Protein AF-A0A523X085-F1 (afdb_monomer_lite)

Structure (mmCIF, N/CA/C/O backbone):
data_AF-A0A523X085-F1
#
_entry.id   AF-A0A523X085-F1
#
loop_
_atom_site.group_PDB
_atom_site.id
_atom_site.type_symbol
_atom_site.label_atom_id
_atom_site.label_alt_id
_atom_site.label_comp_id
_atom_site.label_asym_id
_atom_site.label_entity_id
_atom_site.label_seq_id
_atom_site.pdbx_PDB_ins_code
_atom_site.Cartn_x
_atom_site.Cartn_y
_atom_site.Cartn_z
_atom_site.occupancy
_atom_site.B_iso_or_equiv
_atom_site.auth_seq_id
_atom_site.auth_comp_id
_atom_site.auth_asym_id
_atom_site.auth_atom_id
_atom_site.pdbx_PDB_model_num
ATOM 1 N N . MET A 1 1 ? 29.854 -26.221 -7.548 1.00 31.28 1 MET A N 1
ATOM 2 C CA . MET A 1 1 ? 30.405 -24.848 -7.608 1.00 31.28 1 MET A CA 1
ATOM 3 C C . MET A 1 1 ? 29.242 -23.870 -7.439 1.00 31.28 1 MET A C 1
ATOM 5 O O . MET A 1 1 ? 28.411 -23.751 -8.328 1.00 31.28 1 MET A O 1
ATOM 9 N N . ASN A 1 2 ? 29.095 -23.303 -6.238 1.00 30.12 2 ASN A N 1
ATOM 10 C CA . ASN A 1 2 ? 27.922 -22.528 -5.810 1.00 30.12 2 ASN A CA 1
ATOM 11 C C . ASN A 1 2 ? 27.917 -21.128 -6.452 1.00 30.12 2 ASN A C 1
ATOM 13 O O . ASN A 1 2 ? 28.749 -20.293 -6.096 1.00 30.12 2 ASN A O 1
ATOM 17 N N . ARG A 1 3 ? 26.979 -20.846 -7.366 1.00 30.59 3 ARG A N 1
ATOM 18 C CA . ARG A 1 3 ? 26.763 -19.488 -7.897 1.00 30.59 3 ARG A CA 1
ATOM 19 C C . ARG A 1 3 ? 25.951 -18.673 -6.887 1.00 30.59 3 ARG A C 1
ATOM 21 O O . ARG A 1 3 ? 24.770 -18.932 -6.673 1.00 30.59 3 ARG A O 1
ATOM 28 N N . ARG A 1 4 ? 26.588 -17.688 -6.248 1.00 27.22 4 ARG A N 1
ATOM 29 C CA . ARG A 1 4 ? 25.903 -16.666 -5.443 1.00 27.22 4 ARG A CA 1
ATOM 30 C C . ARG A 1 4 ? 25.156 -15.720 -6.393 1.00 27.22 4 ARG A C 1
ATOM 32 O O . ARG A 1 4 ? 25.786 -15.011 -7.168 1.00 27.22 4 ARG A O 1
ATOM 39 N N . SER A 1 5 ? 23.824 -15.730 -6.341 1.00 33.12 5 SER A N 1
ATOM 40 C CA . SER A 1 5 ? 22.970 -14.699 -6.950 1.00 33.12 5 SER A CA 1
ATOM 41 C C . SER A 1 5 ? 23.106 -13.389 -6.163 1.00 33.12 5 SER A C 1
ATOM 43 O O . SER A 1 5 ? 23.078 -13.412 -4.932 1.00 33.12 5 SER A O 1
ATOM 45 N N . ALA A 1 6 ? 23.222 -12.257 -6.866 1.00 42.91 6 ALA A N 1
ATOM 46 C CA . ALA A 1 6 ? 23.284 -10.902 -6.296 1.00 42.91 6 ALA A CA 1
ATOM 47 C C . ALA A 1 6 ? 22.001 -10.486 -5.541 1.00 42.91 6 ALA A C 1
ATOM 49 O O . ALA A 1 6 ? 22.004 -9.521 -4.784 1.00 42.91 6 ALA A O 1
ATOM 50 N N . PHE A 1 7 ? 20.925 -11.257 -5.693 1.00 38.16 7 PHE A N 1
ATOM 51 C CA . PHE A 1 7 ? 19.731 -11.205 -4.860 1.00 38.16 7 PHE A CA 1
ATOM 52 C C . PHE A 1 7 ? 19.684 -12.522 -4.085 1.00 38.16 7 PHE A C 1
ATOM 54 O O . PHE A 1 7 ? 19.579 -13.587 -4.701 1.00 38.16 7 PHE A O 1
ATOM 61 N N . GLY A 1 8 ? 19.867 -12.464 -2.761 1.00 36.91 8 GLY A N 1
ATOM 62 C CA . GLY A 1 8 ? 19.945 -13.644 -1.893 1.00 36.91 8 GLY A CA 1
ATOM 63 C C . GLY A 1 8 ? 18.841 -14.661 -2.188 1.00 36.91 8 GLY A C 1
ATOM 64 O O . GLY A 1 8 ? 17.741 -14.261 -2.540 1.00 36.91 8 GLY A O 1
ATOM 65 N N . LYS A 1 9 ? 19.172 -15.958 -2.086 1.00 37.19 9 LYS A N 1
ATOM 66 C CA . LYS A 1 9 ? 18.334 -17.147 -2.362 1.00 37.19 9 LYS A CA 1
ATOM 67 C C . LYS A 1 9 ? 16.825 -16.857 -2.507 1.00 37.19 9 LYS A C 1
ATOM 69 O O . LYS A 1 9 ? 16.056 -17.090 -1.579 1.00 37.19 9 LYS A O 1
ATOM 74 N N . ILE A 1 10 ? 16.391 -16.415 -3.684 1.00 39.81 10 ILE A N 1
ATOM 75 C CA . ILE A 1 10 ? 15.002 -16.589 -4.104 1.00 39.81 10 ILE A CA 1
ATOM 76 C C . ILE A 1 10 ? 14.988 -17.978 -4.730 1.00 39.81 10 ILE A C 1
ATOM 78 O O . ILE A 1 10 ? 15.349 -18.143 -5.892 1.00 39.81 10 ILE A O 1
ATOM 82 N N . SER A 1 11 ? 14.682 -18.994 -3.920 1.00 39.34 11 SER A N 1
ATOM 83 C CA . SER A 1 11 ? 14.248 -20.275 -4.475 1.00 39.34 11 SER A CA 1
ATOM 84 C C . SER A 1 11 ? 12.945 -19.990 -5.212 1.00 39.34 11 SER A C 1
ATOM 86 O O . SER A 1 11 ? 11.968 -19.588 -4.584 1.00 39.34 11 SER A O 1
ATOM 88 N N . LEU A 1 12 ? 12.958 -20.101 -6.541 1.00 49.38 12 LEU A N 1
ATOM 89 C CA . LEU A 1 12 ? 11.742 -20.066 -7.361 1.00 49.38 12 LEU A CA 1
ATOM 90 C C . LEU A 1 12 ? 10.971 -21.392 -7.272 1.00 49.38 12 LEU A C 1
ATOM 92 O O . LEU A 1 12 ? 9.859 -21.489 -7.775 1.00 49.38 12 LEU A O 1
ATOM 96 N N . GLU A 1 13 ? 11.548 -22.393 -6.608 1.00 45.53 13 GLU A N 1
ATOM 97 C CA . GLU A 1 13 ? 10.919 -23.676 -6.337 1.00 45.53 13 GLU A CA 1
ATOM 98 C C . GLU A 1 13 ? 10.366 -23.669 -4.907 1.00 45.53 13 GLU A C 1
ATOM 100 O O . GLU A 1 13 ? 11.121 -23.591 -3.930 1.00 45.53 13 GLU A O 1
ATOM 105 N N . GLY A 1 14 ? 9.034 -23.698 -4.813 1.00 53.59 14 GLY A N 1
ATOM 106 C CA . GLY A 1 14 ? 8.255 -23.749 -3.575 1.00 53.59 14 GLY A CA 1
ATOM 107 C C . GLY A 1 14 ? 7.386 -22.501 -3.331 1.00 53.59 14 GLY A C 1
ATOM 108 O O . GLY A 1 14 ? 7.763 -21.393 -3.723 1.00 53.59 14 GLY A O 1
ATOM 109 N N . PRO A 1 15 ? 6.218 -22.645 -2.674 1.00 62.84 15 PRO A N 1
ATOM 110 C CA . PRO A 1 15 ? 5.370 -21.510 -2.331 1.00 62.84 15 PRO A CA 1
ATOM 111 C C . PRO A 1 15 ? 6.139 -20.522 -1.448 1.00 62.84 15 PRO A C 1
ATOM 113 O O . PRO A 1 15 ? 6.808 -20.902 -0.482 1.00 62.84 15 PRO A O 1
ATOM 116 N N . ARG A 1 16 ? 6.056 -19.226 -1.780 1.00 69.12 16 ARG A N 1
ATOM 117 C CA . ARG A 1 16 ? 6.727 -18.177 -0.998 1.00 69.12 16 ARG A CA 1
ATOM 118 C C . ARG A 1 16 ? 6.260 -18.247 0.457 1.00 69.12 16 ARG A C 1
ATOM 120 O O . ARG A 1 16 ? 5.047 -18.268 0.675 1.00 69.12 16 ARG A O 1
ATOM 127 N N . PRO A 1 17 ? 7.172 -18.160 1.442 1.00 82.06 17 PRO A N 1
ATOM 128 C CA . PRO A 1 17 ? 6.794 -18.238 2.843 1.00 82.06 17 PRO A CA 1
ATOM 129 C C . PRO A 1 17 ? 5.768 -17.160 3.212 1.00 82.06 17 PRO A C 1
ATOM 131 O O . PRO A 1 17 ? 5.712 -16.071 2.614 1.00 82.06 17 PRO A O 1
ATOM 134 N N . LEU A 1 18 ? 4.961 -17.467 4.227 1.00 85.44 18 LEU A N 1
ATOM 135 C CA . LEU A 1 18 ? 4.006 -16.519 4.780 1.00 85.44 18 LEU A CA 1
ATOM 136 C C . LEU A 1 18 ? 4.740 -15.294 5.337 1.00 85.44 18 LEU A C 1
ATOM 138 O O . LEU A 1 18 ? 5.712 -15.381 6.098 1.00 85.44 18 LEU A O 1
ATOM 142 N N . ARG A 1 19 ? 4.250 -14.120 4.960 1.00 87.69 19 ARG A N 1
ATOM 143 C CA . ARG A 1 19 ? 4.730 -12.821 5.417 1.00 87.69 19 ARG A CA 1
ATOM 144 C C . ARG A 1 19 ? 4.379 -12.654 6.891 1.00 87.69 19 ARG A C 1
ATOM 146 O O . ARG A 1 19 ? 3.438 -13.246 7.413 1.00 87.69 19 ARG A O 1
ATOM 153 N N . GLY A 1 20 ? 5.131 -11.802 7.586 1.00 88.44 20 GLY A N 1
ATOM 154 C CA . GLY A 1 20 ? 4.950 -11.618 9.030 1.00 88.44 20 GLY A CA 1
ATOM 155 C C . GLY A 1 20 ? 3.549 -11.138 9.429 1.00 88.44 20 GLY A C 1
ATOM 156 O O . GLY A 1 20 ? 3.092 -11.467 10.512 1.00 88.44 20 GLY A O 1
ATOM 157 N N . PHE A 1 21 ? 2.859 -10.368 8.579 1.00 90.19 21 PHE A N 1
ATOM 158 C CA . PHE A 1 21 ? 1.481 -9.948 8.861 1.00 90.19 21 PHE A CA 1
ATOM 159 C C . PHE A 1 21 ? 0.461 -11.072 8.655 1.00 90.19 21 PHE A C 1
ATOM 161 O O . PHE A 1 21 ? -0.527 -11.103 9.369 1.00 90.19 21 PHE A O 1
ATOM 168 N N . GLU A 1 22 ? 0.703 -11.995 7.722 1.00 93.00 22 GLU A N 1
ATOM 169 C CA . GLU A 1 22 ? -0.199 -13.125 7.469 1.00 93.00 22 GLU A CA 1
ATOM 170 C C . GLU A 1 22 ? -0.217 -14.029 8.696 1.00 93.00 22 GLU A C 1
ATOM 172 O O . GLU A 1 22 ? -1.270 -14.258 9.276 1.00 93.00 22 GLU A O 1
ATOM 177 N N . ARG A 1 23 ? 0.972 -14.392 9.189 1.00 93.19 23 ARG A N 1
ATOM 178 C CA . ARG A 1 23 ? 1.114 -15.156 10.434 1.00 93.19 23 ARG A CA 1
ATOM 179 C C . ARG A 1 23 ? 0.524 -14.433 11.644 1.00 93.19 23 ARG A C 1
ATOM 181 O O . ARG A 1 23 ? -0.123 -15.066 12.464 1.00 93.19 23 ARG A O 1
ATOM 188 N N . TYR A 1 24 ? 0.727 -13.117 11.747 1.00 95.25 24 TYR A N 1
ATOM 189 C CA . TYR A 1 24 ? 0.180 -12.321 12.851 1.00 95.25 24 TYR A CA 1
ATOM 190 C C . TYR A 1 24 ? -1.351 -12.388 12.922 1.00 95.25 24 TYR A C 1
ATOM 192 O O . TYR A 1 24 ? -1.905 -12.427 14.012 1.00 95.25 24 TYR A O 1
ATOM 200 N N . PHE A 1 25 ? -2.027 -12.433 11.773 1.00 96.69 25 PHE A N 1
ATOM 201 C CA . PHE A 1 25 ? -3.485 -12.538 11.701 1.00 96.69 25 PHE A CA 1
ATOM 202 C C . PHE A 1 25 ? -3.990 -13.978 11.535 1.00 96.69 25 PHE A C 1
ATOM 204 O O . PHE A 1 25 ? -5.129 -14.172 11.113 1.00 96.69 25 PHE A O 1
ATOM 211 N N . GLY A 1 26 ? -3.157 -14.983 11.819 1.00 94.38 26 GLY A N 1
ATOM 212 C CA . GLY A 1 26 ? -3.545 -16.390 11.706 1.00 94.38 26 GLY A CA 1
ATOM 213 C C . GLY A 1 26 ? -3.974 -16.793 10.294 1.00 94.38 26 GLY A C 1
ATOM 214 O O . GLY A 1 26 ? -4.911 -17.565 10.143 1.00 94.38 26 GLY A O 1
ATOM 215 N N . ILE A 1 27 ? -3.342 -16.218 9.265 1.00 94.75 27 ILE A N 1
ATOM 216 C CA . ILE A 1 27 ? -3.543 -16.608 7.867 1.00 94.75 27 ILE A CA 1
ATOM 217 C C . ILE A 1 27 ? -2.538 -17.697 7.516 1.00 94.75 27 ILE A C 1
ATOM 219 O O . ILE A 1 27 ? -1.328 -17.472 7.593 1.00 94.75 27 ILE A O 1
ATOM 223 N N . GLU A 1 28 ? -3.049 -18.852 7.094 1.00 89.88 28 GLU A N 1
ATOM 224 C CA . GLU A 1 28 ? -2.251 -20.064 6.874 1.00 89.88 28 GLU A CA 1
ATOM 225 C C . GLU A 1 28 ? -1.949 -20.340 5.393 1.00 89.88 28 GLU A C 1
ATOM 227 O O . GLU A 1 28 ? -0.923 -20.939 5.074 1.00 89.88 28 GLU A O 1
ATOM 232 N N . ALA A 1 29 ? -2.792 -19.862 4.472 1.00 88.00 29 ALA A N 1
ATOM 233 C CA . ALA A 1 29 ? -2.646 -20.116 3.040 1.00 88.00 29 ALA A CA 1
ATOM 234 C C . ALA A 1 29 ? -3.032 -18.899 2.183 1.00 88.00 29 ALA A C 1
ATOM 236 O O . ALA A 1 29 ? -3.910 -18.116 2.549 1.00 88.00 29 ALA A O 1
ATOM 237 N N . ARG A 1 30 ? -2.389 -18.747 1.015 1.00 86.62 30 ARG A N 1
ATOM 238 C CA . ARG A 1 30 ? -2.765 -17.756 -0.022 1.00 86.62 30 ARG A CA 1
ATOM 239 C C . ARG A 1 30 ? -3.580 -18.354 -1.169 1.00 86.62 30 ARG A C 1
ATOM 241 O O . ARG A 1 30 ? -4.218 -17.609 -1.903 1.00 86.62 30 ARG A O 1
ATOM 248 N N . GLU A 1 31 ? -3.555 -19.675 -1.302 1.00 83.56 31 GLU A N 1
ATOM 249 C CA . GLU A 1 31 ? -4.159 -20.441 -2.392 1.00 83.56 31 GLU A CA 1
ATOM 250 C C . GLU A 1 31 ? -4.975 -21.609 -1.818 1.00 83.56 31 GLU A C 1
ATOM 252 O O . GLU A 1 31 ? -4.786 -22.001 -0.665 1.00 83.56 31 GLU A O 1
ATOM 257 N N . GLY A 1 32 ? -5.895 -22.152 -2.618 1.00 84.81 32 GLY A N 1
ATOM 258 C CA . GLY A 1 32 ? -6.801 -23.227 -2.205 1.00 84.81 32 GLY A CA 1
ATOM 259 C C . GLY A 1 32 ? -8.086 -22.741 -1.523 1.00 84.81 32 GLY A C 1
ATOM 260 O O . GLY A 1 32 ? -8.391 -21.550 -1.493 1.00 84.81 32 GLY A O 1
ATOM 261 N N . SER A 1 33 ? -8.869 -23.680 -0.987 1.00 81.50 33 SER A N 1
ATOM 262 C CA . SER A 1 33 ? -10.181 -23.401 -0.376 1.00 81.50 33 SER A CA 1
ATOM 263 C C . SER A 1 33 ? -10.099 -22.571 0.910 1.00 81.50 33 SER A C 1
ATOM 265 O O . SER A 1 33 ? -11.015 -21.805 1.208 1.00 81.50 33 SER A O 1
ATOM 267 N N . GLU A 1 34 ? -8.983 -22.679 1.637 1.00 85.00 34 GLU A N 1
ATOM 268 C CA . GLU A 1 34 ? -8.714 -21.923 2.867 1.00 85.00 34 GLU A CA 1
ATOM 269 C C . GLU A 1 34 ? -7.846 -20.671 2.622 1.00 85.00 34 GLU A C 1
ATOM 271 O O . GLU A 1 34 ? -7.326 -20.062 3.559 1.00 85.00 34 GLU A O 1
ATOM 276 N N . ALA A 1 35 ? -7.685 -20.264 1.358 1.00 89.00 35 ALA A N 1
ATOM 277 C CA . ALA A 1 35 ? -6.928 -19.077 0.989 1.00 89.00 35 ALA A CA 1
ATOM 278 C C . ALA A 1 35 ? -7.449 -17.824 1.700 1.00 89.00 35 ALA A C 1
ATOM 280 O O . ALA A 1 35 ? -8.643 -17.519 1.665 1.00 89.00 35 ALA A O 1
ATOM 281 N N . TRP A 1 36 ? -6.529 -17.049 2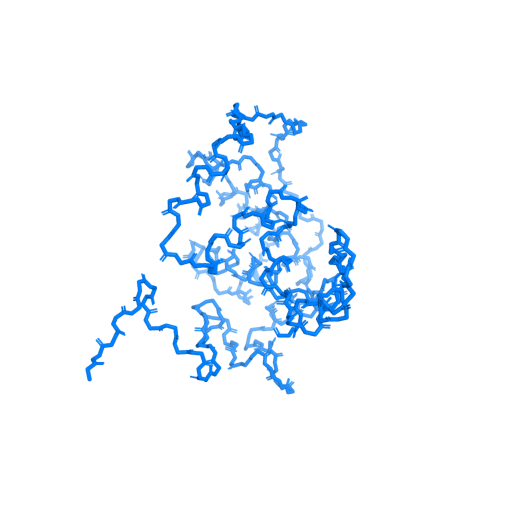.277 1.00 92.56 36 TRP A N 1
ATOM 282 C CA . TRP A 1 36 ? -6.823 -15.769 2.918 1.00 92.56 36 TRP A CA 1
ATOM 283 C C . TRP A 1 36 ? -7.882 -15.859 4.026 1.00 92.56 36 TRP A C 1
ATOM 285 O O . TRP A 1 36 ? -8.608 -14.892 4.264 1.00 92.56 36 TRP A O 1
ATOM 295 N N . ARG A 1 37 ? -7.957 -16.994 4.724 1.00 94.50 37 ARG A N 1
ATOM 296 C CA . ARG A 1 37 ? -8.749 -17.112 5.948 1.00 94.50 37 ARG A CA 1
ATOM 297 C C . ARG A 1 37 ? -7.945 -16.683 7.159 1.00 94.50 37 ARG A C 1
ATOM 299 O O . ARG A 1 37 ? -6.774 -17.024 7.266 1.00 94.50 37 ARG A O 1
ATOM 306 N N . SER A 1 38 ? -8.565 -15.907 8.039 1.00 96.38 38 SER A N 1
ATOM 307 C CA . SER A 1 38 ? -7.963 -15.407 9.272 1.00 96.38 38 SER A CA 1
ATOM 308 C C . SER A 1 38 ? -8.642 -16.025 10.488 1.00 96.38 38 SER A C 1
ATOM 310 O O . SER A 1 38 ? -9.861 -16.183 10.509 1.00 96.38 38 SER A O 1
ATOM 312 N N . SER A 1 39 ? -7.859 -16.300 11.532 1.00 96.06 39 SER A N 1
ATOM 313 C CA . SER A 1 39 ? -8.377 -16.715 12.840 1.00 96.06 39 SER A CA 1
ATOM 314 C C . SER A 1 39 ? -9.140 -15.606 13.579 1.00 96.06 39 SER A C 1
ATOM 316 O O . SER A 1 39 ? -9.849 -15.897 14.536 1.00 96.06 39 SER A O 1
ATOM 318 N N . PHE A 1 40 ? -8.992 -14.344 13.161 1.00 97.81 40 PHE A N 1
ATOM 319 C CA . PHE A 1 40 ? -9.675 -13.193 13.752 1.00 97.81 40 PHE A CA 1
ATOM 320 C C . PHE A 1 40 ? -10.910 -12.831 12.932 1.00 97.81 40 PHE A C 1
ATOM 322 O O . PHE A 1 40 ? -10.813 -12.523 11.736 1.00 97.81 40 PHE A O 1
ATOM 329 N N . ALA A 1 41 ? -12.074 -12.789 13.579 1.00 97.75 41 ALA A N 1
ATOM 330 C CA . ALA A 1 41 ? -13.334 -12.517 12.890 1.00 97.75 41 ALA A CA 1
ATOM 331 C C . ALA A 1 41 ? -13.338 -11.116 12.257 1.00 97.75 41 ALA A C 1
ATOM 333 O O . ALA A 1 41 ? -13.826 -10.925 11.139 1.00 97.75 41 ALA A O 1
ATOM 334 N N . SER A 1 42 ? -12.750 -10.132 12.939 1.00 98.06 42 SER A N 1
ATOM 335 C CA . SER A 1 42 ? -12.666 -8.754 12.452 1.00 98.06 42 SER A CA 1
ATOM 336 C C . SER A 1 42 ? -11.795 -8.594 11.209 1.00 98.06 42 SER A C 1
ATOM 338 O O . SER A 1 42 ? -12.101 -7.788 10.321 1.00 98.06 42 SER A O 1
ATOM 340 N N . VA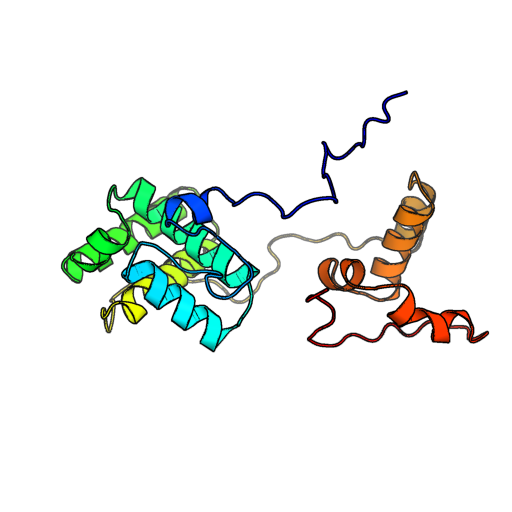L A 1 43 ? -10.724 -9.382 11.122 1.00 98.06 43 VAL A N 1
ATOM 341 C CA . VAL A 1 43 ? -9.817 -9.406 9.974 1.00 98.06 43 VAL A CA 1
ATOM 342 C C . VAL A 1 43 ? -10.459 -10.155 8.816 1.00 98.06 43 VAL A C 1
ATOM 344 O O . VAL A 1 43 ? -10.359 -9.688 7.681 1.00 98.06 43 VAL A O 1
ATOM 347 N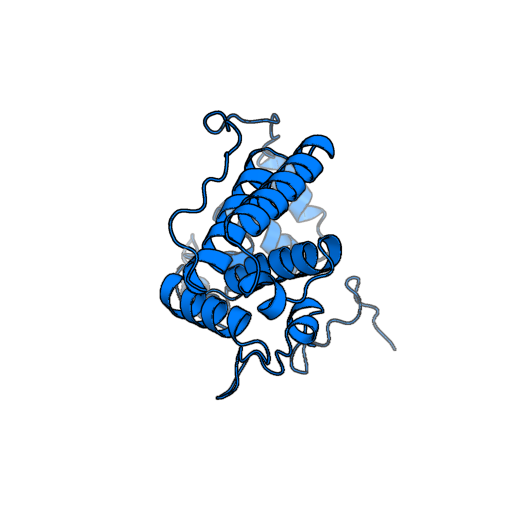 N . GLN A 1 44 ? -11.186 -11.245 9.085 1.00 97.94 44 GLN A N 1
ATOM 348 C CA . GLN A 1 44 ? -11.929 -11.960 8.050 1.00 97.94 44 GLN A CA 1
ATOM 349 C C . GLN A 1 44 ? -12.939 -11.040 7.352 1.00 97.94 44 GLN A C 1
ATOM 351 O O . GLN A 1 44 ? -12.935 -10.949 6.126 1.00 97.94 44 GLN A O 1
ATOM 356 N N . ARG A 1 45 ? -13.712 -10.245 8.107 1.00 98.25 45 ARG A N 1
ATOM 357 C CA . ARG A 1 45 ? -14.648 -9.261 7.521 1.00 98.25 45 ARG A CA 1
ATOM 358 C C . ARG A 1 45 ? -13.947 -8.247 6.613 1.00 98.25 45 ARG A C 1
ATOM 360 O O . ARG A 1 45 ? -14.481 -7.873 5.564 1.00 98.25 45 ARG A O 1
ATOM 367 N N . LEU A 1 46 ? -12.741 -7.807 6.982 1.00 97.75 46 LEU A N 1
ATOM 368 C CA . LEU A 1 46 ? -11.922 -6.935 6.137 1.00 97.75 46 LEU A CA 1
ATOM 369 C C . LEU A 1 46 ? -11.458 -7.649 4.864 1.00 97.75 46 LEU A C 1
ATOM 371 O O . LEU A 1 46 ? -11.541 -7.066 3.783 1.00 97.75 46 LEU A O 1
ATOM 375 N N . LEU A 1 47 ? -10.992 -8.891 4.964 1.00 96.75 47 LEU A N 1
ATOM 376 C CA . LEU A 1 47 ? -10.554 -9.677 3.811 1.00 96.75 47 LEU A CA 1
ATOM 377 C C . LEU A 1 47 ? -11.701 -9.943 2.835 1.00 96.75 47 LEU A C 1
ATOM 379 O O . LEU A 1 47 ? -11.523 -9.734 1.632 1.00 96.75 47 LEU A O 1
ATOM 383 N N . ASP A 1 48 ? -12.886 -10.269 3.346 1.00 96.19 48 ASP A N 1
ATOM 384 C CA . ASP A 1 48 ? -14.105 -10.450 2.556 1.00 96.19 48 ASP A CA 1
ATOM 385 C C . ASP A 1 48 ? -14.547 -9.147 1.881 1.00 96.19 48 ASP A C 1
ATOM 387 O O . ASP A 1 48 ? -15.098 -9.141 0.780 1.00 96.19 48 ASP A O 1
ATOM 391 N N . HIS A 1 49 ? -14.349 -7.999 2.530 1.00 96.44 49 HIS A N 1
ATOM 392 C CA . HIS A 1 49 ? -14.594 -6.706 1.895 1.00 96.44 49 HIS A CA 1
ATOM 393 C C . HIS A 1 49 ? -13.595 -6.437 0.762 1.00 96.44 49 HIS A C 1
ATOM 395 O O . HIS A 1 49 ? -13.992 -6.029 -0.330 1.00 96.44 49 HIS A O 1
ATOM 401 N N . LEU A 1 50 ? -12.302 -6.674 0.996 1.00 95.31 50 LEU A N 1
ATOM 402 C CA . LEU A 1 50 ? -11.248 -6.404 0.015 1.00 95.31 50 LEU A CA 1
ATOM 403 C C . LEU A 1 50 ? -11.300 -7.349 -1.191 1.00 95.31 50 LEU A C 1
ATOM 405 O O . LEU A 1 50 ? -10.970 -6.914 -2.302 1.00 95.31 50 LEU A O 1
ATOM 409 N N . SER A 1 51 ? -11.731 -8.600 -0.992 1.00 92.38 51 SER A N 1
ATOM 410 C CA . SER A 1 51 ? -11.969 -9.555 -2.077 1.00 92.38 51 SER A CA 1
ATOM 411 C C . SER A 1 51 ? -13.072 -9.058 -3.010 1.00 92.38 51 SER A C 1
ATOM 413 O O . SER A 1 51 ? -12.845 -8.993 -4.213 1.00 92.38 51 SER A O 1
ATOM 415 N N . ARG A 1 52 ? -14.200 -8.590 -2.458 1.00 92.88 52 ARG A N 1
ATOM 416 C CA . ARG A 1 52 ? -15.318 -8.009 -3.221 1.00 92.88 52 ARG A CA 1
ATOM 417 C C . ARG A 1 52 ? -14.979 -6.670 -3.877 1.00 92.88 52 ARG A C 1
ATOM 419 O O . ARG A 1 52 ? -15.481 -6.376 -4.953 1.00 92.88 52 ARG A O 1
ATOM 426 N N . TYR A 1 53 ? -14.159 -5.843 -3.227 1.00 89.00 53 TYR A N 1
ATOM 427 C CA . TYR A 1 53 ? -13.868 -4.488 -3.702 1.00 89.00 53 TYR A CA 1
ATOM 428 C C . TYR A 1 53 ? -12.773 -4.431 -4.777 1.00 89.00 53 TYR A C 1
ATOM 430 O O . TYR A 1 53 ? -12.902 -3.679 -5.737 1.00 89.00 53 TYR A O 1
ATOM 438 N N . SER A 1 54 ? -11.668 -5.166 -4.602 1.00 84.94 54 SER A N 1
ATOM 439 C CA . SER A 1 54 ? -10.506 -5.064 -5.504 1.00 84.94 54 SER A CA 1
ATOM 440 C C . SER A 1 54 ? -9.944 -6.392 -5.991 1.00 84.94 54 SER A C 1
ATOM 442 O O . SER A 1 54 ? -9.241 -6.395 -6.995 1.00 84.94 54 SER A O 1
ATOM 444 N N . GLY A 1 55 ? -10.124 -7.480 -5.235 1.00 82.56 55 GLY A N 1
ATOM 445 C CA . GLY A 1 55 ? -9.463 -8.769 -5.485 1.00 82.56 55 GLY A CA 1
ATOM 446 C C . GLY A 1 55 ? -7.930 -8.777 -5.326 1.00 82.56 55 GLY A C 1
ATOM 447 O O . GLY A 1 55 ? -7.331 -9.844 -5.248 1.00 82.56 55 GLY A O 1
ATOM 448 N N . SER A 1 56 ? -7.281 -7.610 -5.223 1.00 85.25 56 SER A N 1
ATOM 449 C CA . SER A 1 56 ? -5.824 -7.462 -5.285 1.00 85.25 56 SER A CA 1
ATOM 450 C C . SER A 1 56 ? -5.116 -7.862 -3.988 1.00 85.25 56 SER A C 1
ATOM 452 O O . SER A 1 56 ? -5.342 -7.269 -2.927 1.00 85.25 56 SER A O 1
ATOM 454 N N . GLU A 1 57 ? -4.145 -8.773 -4.093 1.00 87.38 57 GLU A N 1
ATOM 455 C CA . GLU A 1 57 ? -3.262 -9.129 -2.976 1.00 87.38 57 GLU A CA 1
ATOM 456 C C . GLU A 1 57 ? -2.461 -7.937 -2.445 1.00 87.38 57 GLU A C 1
ATOM 458 O O . GLU A 1 57 ? -2.311 -7.785 -1.235 1.00 87.38 57 GLU A O 1
ATOM 463 N N . GLY A 1 58 ? -2.004 -7.038 -3.324 1.00 87.88 58 GLY A N 1
ATOM 464 C CA . GLY A 1 58 ? -1.279 -5.831 -2.912 1.00 87.88 58 GLY A CA 1
ATOM 465 C C . GLY A 1 58 ? -2.135 -4.892 -2.055 1.00 87.88 58 GLY A C 1
ATOM 466 O O . GLY A 1 58 ? -1.625 -4.221 -1.149 1.00 87.88 58 GLY A O 1
ATOM 467 N N . SER A 1 59 ? -3.452 -4.880 -2.290 1.00 91.25 59 SER A N 1
ATOM 468 C CA . SER A 1 59 ? -4.397 -4.177 -1.420 1.00 91.25 59 SER A CA 1
ATOM 469 C C . SER A 1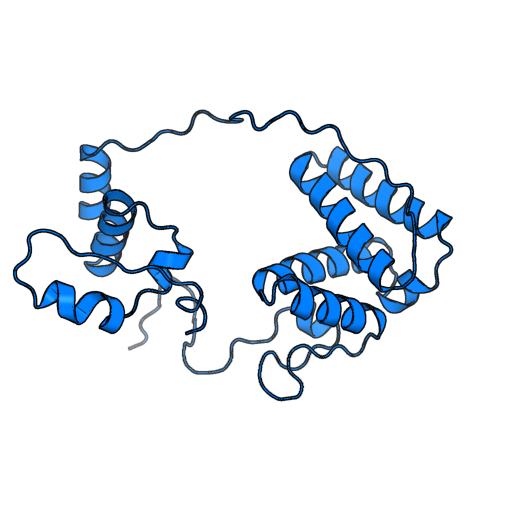 59 ? -4.526 -4.883 -0.072 1.00 91.25 59 SER A C 1
ATOM 471 O O . SER A 1 59 ? -4.357 -4.222 0.952 1.00 91.25 59 SER A O 1
ATOM 473 N N . ARG A 1 60 ? -4.728 -6.210 -0.046 1.00 93.75 60 ARG A N 1
ATOM 474 C CA . ARG A 1 60 ? -4.762 -6.997 1.206 1.00 93.75 60 ARG A CA 1
ATOM 475 C C . ARG A 1 60 ? -3.514 -6.749 2.048 1.00 93.75 60 ARG A C 1
ATOM 477 O O . ARG A 1 60 ? -3.618 -6.329 3.197 1.00 93.75 60 ARG A O 1
ATOM 484 N N . GLU A 1 61 ? -2.339 -6.884 1.443 1.00 93.00 61 GLU A N 1
ATOM 485 C CA . GLU A 1 61 ? -1.052 -6.621 2.083 1.00 93.00 61 GLU A CA 1
ATOM 486 C C . GLU A 1 61 ? -0.979 -5.213 2.686 1.00 93.00 61 GLU A C 1
ATOM 488 O O . GLU A 1 61 ? -0.568 -5.036 3.833 1.00 93.00 61 GLU A O 1
ATOM 493 N N . SER A 1 62 ? -1.366 -4.198 1.914 1.00 94.25 62 SER A N 1
ATOM 494 C CA . SER A 1 62 ? -1.296 -2.800 2.339 1.00 94.25 62 SER A CA 1
ATOM 495 C C . SER A 1 62 ? -2.206 -2.487 3.529 1.00 94.25 62 SER A C 1
ATOM 497 O O . SER A 1 62 ? -1.849 -1.663 4.377 1.00 94.25 62 SER A O 1
ATOM 499 N N . TYR A 1 63 ? -3.384 -3.109 3.582 1.00 96.94 63 TYR A N 1
ATOM 500 C CA . TYR A 1 63 ? -4.324 -2.962 4.690 1.00 96.94 63 TYR A CA 1
ATOM 501 C C . TYR A 1 63 ? -3.855 -3.734 5.923 1.00 96.94 63 TYR A C 1
ATOM 503 O O . TYR A 1 63 ? -3.748 -3.136 6.992 1.00 96.94 63 TYR A O 1
ATOM 511 N N . LEU A 1 64 ? -3.502 -5.013 5.770 1.00 96.75 64 LEU A N 1
ATOM 512 C CA . LEU A 1 64 ? -3.074 -5.864 6.879 1.00 96.75 64 LEU A CA 1
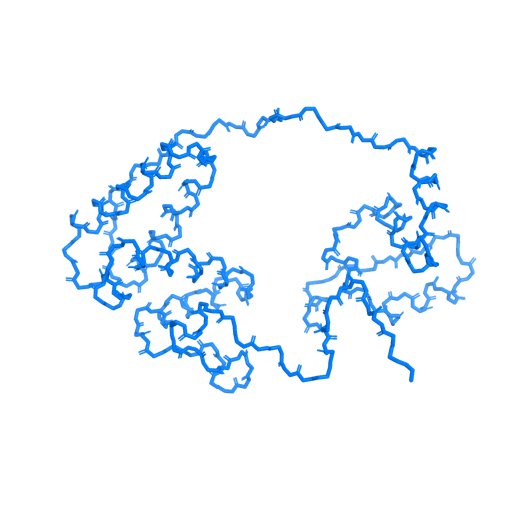ATOM 513 C C . LEU A 1 64 ? -1.776 -5.364 7.519 1.00 96.75 64 LEU A C 1
ATOM 515 O O . LEU A 1 64 ? -1.693 -5.270 8.737 1.00 96.75 64 LEU A O 1
ATOM 519 N N . ASN A 1 65 ? -0.768 -4.962 6.739 1.00 95.56 65 ASN A N 1
ATOM 520 C CA . ASN A 1 65 ? 0.461 -4.408 7.319 1.00 95.56 65 ASN A CA 1
ATOM 521 C C . ASN A 1 65 ? 0.211 -3.138 8.137 1.00 95.56 65 ASN A C 1
ATOM 523 O O . ASN A 1 65 ? 0.860 -2.929 9.161 1.00 95.56 65 ASN A O 1
ATOM 527 N N . MET A 1 66 ? -0.697 -2.277 7.673 1.00 96.44 66 MET A N 1
ATOM 528 C CA . MET A 1 66 ? -1.080 -1.074 8.405 1.00 96.44 66 MET A CA 1
ATOM 529 C C . MET A 1 66 ? -1.815 -1.461 9.695 1.00 96.44 66 MET A C 1
ATOM 531 O O . MET A 1 66 ? -1.409 -1.012 10.764 1.00 96.44 66 MET A O 1
ATOM 535 N N . LEU A 1 67 ? -2.813 -2.350 9.609 1.00 98.00 67 LEU A N 1
ATOM 536 C CA . LEU A 1 67 ? -3.575 -2.821 10.766 1.00 98.00 67 LEU A CA 1
ATOM 537 C C . LEU A 1 67 ? -2.662 -3.473 11.808 1.00 98.00 67 LEU A C 1
ATOM 539 O O . LEU A 1 67 ? -2.765 -3.159 12.984 1.00 98.00 67 LEU A O 1
ATOM 543 N N . ARG A 1 68 ? -1.695 -4.294 11.382 1.00 97.44 68 ARG A N 1
ATOM 544 C CA . ARG A 1 68 ? -0.730 -4.933 12.286 1.00 97.44 68 ARG A CA 1
ATOM 545 C C . ARG A 1 68 ? 0.053 -3.897 13.082 1.00 97.44 68 ARG A C 1
ATOM 547 O O . ARG A 1 68 ? 0.212 -4.046 14.285 1.00 97.44 68 ARG A O 1
ATOM 554 N N . ARG A 1 69 ? 0.558 -2.854 12.414 1.00 96.00 69 ARG A N 1
ATOM 555 C CA . ARG A 1 69 ? 1.296 -1.770 13.082 1.00 96.00 69 ARG A CA 1
ATOM 556 C C . ARG A 1 69 ? 0.406 -1.030 14.077 1.00 96.00 69 ARG A C 1
ATOM 558 O O . ARG A 1 69 ? 0.876 -0.682 15.151 1.00 96.00 69 ARG A O 1
ATOM 565 N N . PHE A 1 70 ? -0.858 -0.815 13.725 1.00 97.69 70 PHE A N 1
ATOM 566 C CA . PHE A 1 70 ? -1.831 -0.189 14.613 1.00 97.69 70 PHE A CA 1
ATOM 567 C C . PHE A 1 70 ? -2.117 -1.051 15.853 1.00 97.69 70 PHE A C 1
ATOM 569 O O . PHE A 1 70 ? -2.031 -0.546 16.969 1.00 97.69 70 PHE A O 1
ATOM 576 N N . CYS A 1 71 ? -2.335 -2.360 15.690 1.00 97.69 71 CYS A N 1
ATOM 577 C CA . CYS A 1 71 ? -2.462 -3.306 16.804 1.00 97.69 71 CYS A CA 1
ATOM 578 C C . CYS A 1 71 ? -1.214 -3.302 17.704 1.00 97.69 71 CYS A C 1
ATOM 580 O O . CYS A 1 71 ? -1.316 -3.207 18.920 1.00 97.69 71 CYS A O 1
ATOM 582 N N . GLN A 1 72 ? -0.015 -3.319 17.112 1.00 96.06 72 GLN A N 1
ATOM 583 C CA . GLN A 1 72 ? 1.247 -3.301 17.863 1.00 96.06 72 GLN A CA 1
ATOM 584 C C . GLN A 1 72 ? 1.434 -2.035 18.710 1.00 96.06 72 GLN A C 1
ATOM 586 O O . GLN A 1 72 ? 1.995 -2.118 19.796 1.00 96.06 72 GLN A O 1
ATOM 591 N N . ILE A 1 73 ? 0.995 -0.878 18.213 1.00 95.38 73 ILE A N 1
ATOM 592 C CA . ILE A 1 73 ? 1.150 0.405 18.914 1.00 95.38 73 ILE A CA 1
ATOM 593 C C . ILE A 1 73 ? 0.082 0.589 19.988 1.00 95.38 73 ILE A C 1
ATOM 595 O O . ILE A 1 73 ? 0.374 1.098 21.063 1.00 95.38 73 ILE A O 1
ATOM 599 N N . THR A 1 74 ? -1.149 0.171 19.704 1.00 96.25 74 THR A N 1
ATOM 600 C CA . THR A 1 74 ? -2.264 0.301 20.650 1.00 96.25 74 THR A CA 1
ATOM 601 C C . THR A 1 74 ? -2.271 -0.800 21.711 1.00 96.25 74 THR A C 1
ATOM 603 O O . THR A 1 74 ? -2.912 -0.640 22.743 1.00 96.25 74 THR A O 1
ATOM 606 N N . GLY A 1 75 ? -1.569 -1.912 21.473 1.00 96.31 75 GLY A N 1
ATOM 607 C CA . GLY A 1 75 ? -1.537 -3.078 22.357 1.00 96.31 75 GLY A CA 1
ATOM 608 C C . GLY A 1 75 ? -2.760 -3.993 22.234 1.00 96.31 75 GLY A C 1
ATOM 609 O O . GLY A 1 75 ? -2.769 -5.062 22.839 1.00 96.31 75 GLY A O 1
ATOM 610 N N . TYR A 1 76 ? -3.762 -3.616 21.438 1.00 97.31 76 TYR A N 1
ATOM 611 C CA . TYR A 1 76 ? -4.952 -4.425 21.192 1.00 97.31 76 TYR A CA 1
ATOM 612 C C . TYR A 1 76 ? -4.757 -5.341 19.985 1.00 97.31 76 TYR A C 1
ATOM 614 O O . TYR A 1 76 ? -4.230 -4.935 18.946 1.00 97.31 76 TYR A O 1
ATOM 622 N N . ASP A 1 77 ? -5.255 -6.568 20.094 1.00 97.06 77 ASP A N 1
ATOM 623 C CA . ASP A 1 77 ? -5.477 -7.426 18.935 1.00 97.06 77 ASP A CA 1
ATOM 624 C C . ASP A 1 77 ? -6.658 -6.887 18.082 1.00 97.06 77 ASP A C 1
ATOM 626 O O . ASP A 1 77 ? -7.389 -5.987 18.520 1.00 97.06 77 ASP A O 1
ATOM 630 N N . PRO A 1 78 ? -6.843 -7.350 16.831 1.00 97.31 78 PRO A N 1
ATOM 631 C CA . PRO A 1 78 ? -7.836 -6.754 15.945 1.00 97.31 78 PRO A CA 1
ATOM 632 C C . PRO A 1 78 ? -9.282 -6.997 16.403 1.00 97.31 78 PRO A C 1
ATOM 634 O O . PRO A 1 78 ? -10.117 -6.125 16.174 1.00 97.31 78 PRO A O 1
ATOM 637 N N . ASP A 1 79 ? -9.590 -8.110 17.077 1.00 97.88 79 ASP A N 1
ATOM 638 C CA . ASP A 1 79 ? -10.939 -8.357 17.598 1.00 97.88 79 ASP A CA 1
ATOM 639 C C . ASP A 1 79 ? -11.200 -7.483 18.834 1.00 97.88 79 ASP A C 1
ATOM 641 O O . ASP A 1 79 ? -12.252 -6.847 18.917 1.00 97.88 79 ASP A O 1
ATOM 645 N N . GLY A 1 80 ? -10.213 -7.335 19.719 1.00 97.12 80 GLY A N 1
ATOM 646 C CA . GLY A 1 80 ? -10.234 -6.421 20.857 1.00 97.12 80 GLY A CA 1
ATOM 647 C C . GLY A 1 80 ? -10.462 -4.967 20.445 1.00 97.12 80 GLY A C 1
ATOM 648 O O . GLY A 1 80 ? -11.279 -4.285 21.059 1.00 97.12 80 GLY A O 1
ATOM 649 N N . LEU A 1 81 ? -9.850 -4.510 19.344 1.00 97.25 81 LEU A N 1
ATOM 650 C CA . LEU A 1 81 ? -10.117 -3.179 18.780 1.00 97.25 81 LEU A CA 1
ATOM 651 C C . LEU A 1 81 ? -11.599 -2.969 18.439 1.00 97.25 81 LEU A C 1
ATOM 653 O O . LEU A 1 81 ? -12.109 -1.861 18.595 1.00 97.25 81 LEU A O 1
ATOM 657 N N . THR A 1 82 ? -12.302 -4.010 17.980 1.00 96.50 82 THR A N 1
ATOM 658 C CA . THR A 1 82 ? -13.729 -3.904 17.625 1.00 96.50 82 THR A CA 1
ATOM 659 C C . THR A 1 82 ? -14.669 -3.883 18.827 1.00 96.50 82 THR A C 1
ATOM 661 O O . THR A 1 82 ? -15.833 -3.532 18.666 1.00 96.50 82 THR A O 1
ATOM 664 N N . GLN A 1 83 ? -14.179 -4.229 20.020 1.00 96.94 83 GLN A N 1
ATOM 665 C CA . GLN A 1 83 ? -14.958 -4.188 21.262 1.00 96.94 83 GLN A CA 1
ATOM 666 C C . GLN A 1 83 ? -14.876 -2.832 21.974 1.00 96.94 83 GLN A C 1
ATOM 668 O O . GLN A 1 83 ? -15.609 -2.589 22.930 1.00 96.94 83 GLN A O 1
ATOM 673 N N . LEU A 1 84 ? -13.990 -1.942 21.524 1.00 96.56 84 LEU A N 1
ATOM 674 C CA . LEU A 1 84 ? -13.827 -0.619 22.114 1.00 96.56 84 LEU A CA 1
ATOM 675 C C . LEU A 1 84 ? -15.022 0.282 21.803 1.00 96.56 84 LEU A C 1
ATOM 677 O O . LEU A 1 84 ? -15.668 0.186 20.757 1.00 96.56 84 LEU A O 1
ATOM 681 N N . HIS A 1 85 ? -15.282 1.234 22.696 1.00 96.25 85 HIS A N 1
ATOM 682 C CA . HIS A 1 85 ? -16.283 2.257 22.432 1.00 96.25 85 HIS A CA 1
ATOM 683 C C . HIS A 1 85 ? -15.862 3.137 21.250 1.00 96.25 85 HIS A C 1
ATOM 685 O O . HIS A 1 85 ? -14.691 3.480 21.087 1.00 96.25 85 HIS A O 1
ATOM 691 N N . LYS A 1 86 ? -16.843 3.582 20.456 1.00 96.06 86 LYS A N 1
ATOM 692 C CA . LYS A 1 86 ? -16.623 4.431 19.273 1.00 96.06 86 LYS A CA 1
ATOM 693 C C . LYS A 1 86 ? -15.680 5.613 19.538 1.00 96.06 86 LYS A C 1
ATOM 695 O O . LYS A 1 86 ? -14.749 5.826 18.771 1.00 96.06 86 LYS A O 1
ATOM 700 N N . ASN A 1 87 ? -15.885 6.339 20.637 1.00 96.50 87 ASN A N 1
ATOM 701 C CA . ASN A 1 87 ? -15.066 7.507 20.986 1.00 96.50 87 ASN A CA 1
ATOM 702 C C . ASN A 1 87 ? -13.597 7.136 21.244 1.00 96.50 87 ASN A C 1
ATOM 704 O O . ASN A 1 87 ? -12.691 7.905 20.933 1.00 96.50 87 ASN A O 1
ATOM 708 N N . GLU A 1 88 ? -13.353 5.954 21.808 1.00 96.81 88 GLU A N 1
ATOM 709 C CA . GLU A 1 88 ? -12.005 5.457 22.054 1.00 96.81 88 GLU A CA 1
ATOM 710 C C . GLU A 1 88 ? -11.318 5.040 20.754 1.00 96.81 88 GLU A C 1
ATOM 712 O O . GLU A 1 88 ? -10.163 5.400 20.536 1.00 96.81 88 GLU A O 1
ATOM 717 N N . VAL A 1 89 ? -12.042 4.378 19.848 1.00 97.19 89 VAL A N 1
ATOM 718 C CA . VAL A 1 89 ? -11.553 4.069 18.497 1.00 97.19 89 VAL A CA 1
ATOM 719 C C . VAL A 1 89 ? -11.177 5.345 17.743 1.00 97.19 89 VAL A C 1
ATOM 721 O O . VAL A 1 89 ? -10.093 5.423 17.165 1.00 97.19 89 VAL A O 1
ATOM 724 N N . GLU A 1 90 ? -12.047 6.358 17.759 1.00 97.94 90 GLU A N 1
ATOM 725 C CA . GLU A 1 90 ? -11.783 7.647 17.113 1.00 97.94 90 GLU A CA 1
ATOM 726 C C . GLU A 1 90 ? -10.514 8.301 17.664 1.00 97.94 90 GLU A C 1
ATOM 728 O O . GLU A 1 90 ? -9.646 8.697 16.882 1.00 97.94 90 GLU A O 1
ATOM 733 N N . ARG A 1 91 ? -10.369 8.331 18.996 1.00 97.88 91 ARG A N 1
ATOM 734 C CA . ARG A 1 91 ? -9.177 8.843 19.679 1.00 97.88 91 ARG A CA 1
ATOM 735 C C . ARG A 1 91 ? -7.916 8.082 19.264 1.00 97.88 91 ARG A C 1
ATOM 737 O O . ARG A 1 91 ? -6.967 8.709 18.817 1.00 97.88 91 ARG A O 1
ATOM 744 N N . LEU A 1 92 ? -7.917 6.748 19.328 1.00 97.94 92 LEU A N 1
ATOM 745 C CA . LEU A 1 92 ? -6.745 5.928 18.986 1.00 97.94 92 LEU A CA 1
ATOM 746 C C . LEU A 1 92 ? -6.301 6.117 17.530 1.00 97.94 92 LEU A C 1
ATOM 748 O O . LEU A 1 92 ? -5.105 6.208 17.247 1.00 97.94 92 LEU A O 1
ATOM 752 N N . ILE A 1 93 ? -7.251 6.178 16.591 1.00 97.62 93 ILE A N 1
ATOM 753 C CA . ILE A 1 93 ? -6.929 6.416 15.179 1.00 97.62 93 ILE A CA 1
ATOM 754 C C . ILE A 1 93 ? -6.336 7.815 14.996 1.00 97.62 93 ILE A C 1
ATOM 756 O O . ILE A 1 93 ? -5.363 7.963 14.251 1.00 97.62 93 ILE A O 1
ATOM 760 N N . GLN A 1 94 ? -6.922 8.827 15.643 1.00 97.62 94 GLN A N 1
ATOM 761 C CA . GLN A 1 94 ? -6.458 10.205 15.530 1.00 97.62 94 GLN A CA 1
ATOM 762 C C . GLN A 1 94 ? -5.065 10.370 16.147 1.00 97.62 94 GLN A C 1
ATOM 764 O O . GLN A 1 94 ? -4.172 10.869 15.468 1.00 97.62 94 GLN A O 1
ATOM 769 N N . ASP A 1 95 ? -4.841 9.850 17.354 1.00 97.44 95 ASP A N 1
ATOM 770 C CA . ASP A 1 95 ? -3.547 9.893 18.040 1.00 97.44 95 ASP A CA 1
ATOM 771 C C . ASP A 1 95 ? -2.448 9.235 17.196 1.00 97.44 95 ASP A C 1
ATOM 773 O O . ASP A 1 95 ? -1.367 9.801 17.016 1.00 97.44 95 ASP A O 1
ATOM 777 N N . TYR A 1 96 ? -2.742 8.077 16.595 1.00 96.88 96 TYR A N 1
ATOM 778 C CA . TYR A 1 96 ? -1.801 7.394 15.710 1.00 96.88 96 TYR A CA 1
ATOM 779 C C . TYR A 1 96 ? -1.505 8.196 14.433 1.00 96.88 96 TYR A C 1
ATOM 781 O O . TYR A 1 96 ? -0.355 8.283 13.989 1.00 96.88 96 TYR A O 1
ATOM 789 N N . ALA A 1 97 ? -2.527 8.799 13.820 1.00 96.19 97 ALA A N 1
ATOM 790 C CA . ALA A 1 97 ? -2.351 9.648 12.646 1.00 96.19 97 ALA A CA 1
ATOM 791 C C . ALA A 1 97 ? -1.510 10.897 12.969 1.00 96.19 97 ALA A C 1
ATOM 793 O O . ALA A 1 97 ? -0.631 11.268 12.183 1.00 96.19 97 ALA A O 1
ATOM 794 N N . ASP A 1 98 ? -1.742 11.501 14.132 1.00 96.12 98 ASP A N 1
ATOM 795 C CA . ASP A 1 98 ? -1.070 12.707 14.612 1.00 96.12 98 ASP A CA 1
ATOM 796 C C . ASP A 1 98 ? 0.380 12.431 15.021 1.00 96.12 98 ASP A C 1
ATOM 798 O O . ASP A 1 98 ? 1.277 13.221 14.721 1.00 96.12 98 ASP A O 1
ATOM 802 N N . GLU A 1 99 ? 0.657 11.275 15.625 1.00 95.75 99 GLU A N 1
ATOM 803 C CA . GLU A 1 99 ? 2.017 10.778 15.842 1.00 95.75 99 GLU A CA 1
ATOM 804 C C . GLU A 1 99 ? 2.772 10.653 14.513 1.00 95.75 99 GLU A C 1
ATOM 806 O O . GLU A 1 99 ? 3.833 11.253 14.347 1.00 95.75 99 GLU A O 1
ATOM 811 N N . LYS A 1 100 ? 2.199 9.978 13.506 1.00 94.38 100 LYS A N 1
ATOM 812 C CA . LYS A 1 100 ? 2.865 9.839 12.197 1.00 94.38 100 LYS A CA 1
ATOM 813 C C . LYS A 1 100 ? 3.048 11.175 11.485 1.00 94.38 100 LYS A C 1
ATOM 815 O O . LYS A 1 100 ? 4.032 11.358 10.769 1.00 94.38 100 LYS A O 1
ATOM 820 N N . ALA A 1 101 ? 2.123 12.112 11.668 1.00 92.94 101 ALA A N 1
ATOM 821 C CA . ALA A 1 101 ? 2.274 13.471 11.172 1.00 92.94 101 ALA A CA 1
ATOM 822 C C . ALA A 1 101 ? 3.437 14.219 11.849 1.00 92.94 101 ALA A C 1
ATOM 824 O O . ALA A 1 101 ? 4.157 14.945 11.159 1.00 92.94 101 ALA A O 1
ATOM 825 N N . ARG A 1 102 ? 3.638 14.035 13.163 1.00 94.38 102 ARG A N 1
ATOM 826 C CA . ARG A 1 102 ? 4.781 14.590 13.911 1.00 94.38 102 ARG A CA 1
ATOM 827 C C . ARG A 1 102 ? 6.108 13.959 13.488 1.00 94.38 102 ARG A C 1
ATOM 829 O O . ARG A 1 102 ? 7.080 14.690 13.320 1.00 94.38 102 ARG A O 1
ATOM 836 N N . ASP A 1 103 ? 6.114 12.668 13.161 1.00 92.56 103 ASP A N 1
ATOM 837 C CA . ASP A 1 103 ? 7.270 11.930 12.614 1.00 92.56 103 ASP A CA 1
ATOM 838 C C . ASP A 1 103 ? 7.625 12.311 11.156 1.00 92.56 103 ASP A C 1
ATOM 840 O O . ASP A 1 103 ? 8.289 11.560 10.440 1.00 92.56 103 ASP A O 1
ATOM 844 N N . GLN A 1 104 ? 7.153 13.462 10.668 1.00 88.94 104 GLN A N 1
ATOM 845 C CA . GLN A 1 104 ? 7.385 13.971 9.312 1.00 88.94 104 GLN A CA 1
ATOM 846 C C . GLN A 1 104 ? 6.873 13.059 8.181 1.00 88.94 104 GLN A C 1
ATOM 848 O O . GLN A 1 104 ? 7.286 13.199 7.022 1.00 88.94 104 GLN A O 1
ATOM 853 N N . ALA A 1 105 ? 5.930 12.151 8.457 1.00 88.88 105 ALA A N 1
ATOM 854 C CA . ALA A 1 105 ? 5.316 11.371 7.395 1.00 88.88 105 ALA A CA 1
ATOM 855 C C . ALA A 1 105 ? 4.508 12.273 6.445 1.00 88.88 105 ALA A C 1
ATOM 857 O O . ALA A 1 105 ? 3.920 13.289 6.823 1.00 88.88 105 ALA A O 1
ATOM 858 N N . SER A 1 106 ? 4.451 11.899 5.163 1.00 90.31 106 SER A N 1
ATOM 859 C CA . SER A 1 106 ? 3.712 12.700 4.182 1.00 90.31 106 SER A CA 1
ATOM 860 C C . SER A 1 106 ? 2.212 12.750 4.510 1.00 90.31 106 SER A C 1
ATOM 862 O O . SER A 1 106 ? 1.621 11.735 4.875 1.00 90.31 106 SER A O 1
ATOM 864 N N . ARG A 1 107 ? 1.560 13.901 4.285 1.00 91.50 107 ARG A N 1
ATOM 865 C CA . ARG A 1 107 ? 0.102 14.048 4.488 1.00 91.50 107 ARG A CA 1
ATOM 866 C C . ARG A 1 107 ? -0.712 12.995 3.726 1.00 91.50 107 ARG A C 1
ATOM 868 O O . ARG A 1 107 ? -1.675 12.458 4.256 1.00 91.50 107 ARG A O 1
ATOM 875 N N . ALA A 1 108 ? -0.264 12.631 2.522 1.00 91.69 108 ALA A N 1
ATOM 876 C CA . ALA A 1 108 ? -0.863 11.559 1.727 1.00 91.69 108 ALA A CA 1
ATOM 877 C C . ALA A 1 108 ? -0.815 10.196 2.439 1.00 91.69 108 ALA A C 1
ATOM 879 O O . ALA A 1 108 ? -1.789 9.442 2.419 1.00 91.69 108 ALA A O 1
ATOM 880 N N . TYR A 1 109 ? 0.312 9.879 3.080 1.00 93.06 109 TYR A N 1
ATOM 881 C CA . TYR A 1 109 ? 0.475 8.647 3.847 1.00 93.06 109 TYR A CA 1
ATOM 882 C C . TYR A 1 109 ? -0.405 8.645 5.101 1.00 93.06 109 TYR A C 1
ATOM 884 O O . TYR A 1 109 ? -1.121 7.672 5.326 1.00 93.06 109 TYR A O 1
ATOM 892 N N . VAL A 1 110 ? -0.438 9.747 5.857 1.00 95.25 110 VAL A N 1
ATOM 893 C CA . VAL A 1 110 ? -1.298 9.881 7.048 1.00 95.25 110 VAL A CA 1
ATOM 894 C C . VAL A 1 110 ? -2.780 9.729 6.682 1.00 95.25 110 VAL A C 1
ATOM 896 O O . VAL A 1 110 ? -3.491 8.919 7.270 1.00 95.25 110 VAL A O 1
ATOM 899 N N . ASN A 1 111 ? -3.238 10.396 5.621 1.00 95.75 111 ASN A N 1
ATOM 900 C CA . ASN A 1 111 ? -4.609 10.236 5.126 1.00 95.75 111 ASN A CA 1
ATOM 901 C C . ASN A 1 111 ? -4.899 8.806 4.642 1.00 95.75 111 ASN A C 1
ATOM 903 O O . ASN A 1 111 ? -6.023 8.317 4.766 1.00 95.75 111 ASN A O 1
ATOM 907 N N . THR A 1 112 ? -3.890 8.108 4.115 1.00 96.25 112 THR A N 1
ATOM 908 C CA . THR A 1 112 ? -4.012 6.695 3.737 1.00 96.25 112 THR A CA 1
ATOM 909 C C . THR A 1 112 ? -4.184 5.796 4.963 1.00 96.25 112 THR A C 1
ATOM 911 O O . THR A 1 112 ? -4.994 4.871 4.905 1.00 96.25 112 THR A O 1
ATOM 914 N N . ILE A 1 113 ? -3.482 6.071 6.069 1.00 96.69 113 ILE A N 1
ATOM 915 C CA . ILE A 1 113 ? -3.686 5.375 7.351 1.00 96.69 113 ILE A CA 1
ATOM 916 C C . ILE A 1 113 ? -5.137 5.546 7.804 1.00 96.69 113 ILE A C 1
ATOM 918 O O . ILE A 1 113 ? -5.839 4.547 7.963 1.00 96.69 113 ILE A O 1
ATOM 922 N N . ILE A 1 114 ? -5.609 6.795 7.909 1.00 97.56 114 ILE A N 1
ATOM 923 C CA . ILE A 1 114 ? -6.979 7.118 8.339 1.00 97.56 114 ILE A CA 1
ATOM 924 C C . ILE A 1 114 ? -8.002 6.393 7.461 1.00 97.56 114 ILE A C 1
ATOM 926 O O . ILE A 1 114 ? -8.912 5.745 7.970 1.00 97.56 114 ILE A O 1
ATOM 930 N N . LYS A 1 115 ? -7.839 6.440 6.133 1.00 96.62 115 LYS A N 1
ATOM 931 C CA . LYS A 1 115 ? -8.748 5.772 5.191 1.00 96.62 115 LYS A CA 1
ATOM 932 C C . LYS A 1 115 ? -8.800 4.255 5.401 1.00 96.62 115 LYS A C 1
ATOM 934 O O . LYS A 1 115 ? -9.883 3.667 5.361 1.00 96.62 115 LYS A O 1
ATOM 939 N N . ARG A 1 116 ? -7.644 3.613 5.594 1.00 97.12 116 ARG A N 1
ATOM 940 C CA . ARG A 1 116 ? -7.563 2.157 5.774 1.00 97.12 116 ARG A CA 1
ATOM 941 C C . ARG A 1 116 ? -8.154 1.727 7.115 1.00 97.12 116 ARG A C 1
ATOM 943 O O . ARG A 1 116 ? -8.948 0.793 7.129 1.00 97.12 116 ARG A O 1
ATOM 950 N N . LEU A 1 117 ? -7.838 2.436 8.202 1.00 98.06 117 LEU A N 1
ATOM 951 C CA . LEU A 1 117 ? -8.409 2.165 9.527 1.00 98.06 117 LEU A CA 1
ATOM 952 C C . LEU A 1 117 ? -9.916 2.402 9.536 1.00 98.06 117 LEU A C 1
ATOM 954 O O . LEU A 1 117 ? -10.663 1.522 9.947 1.00 98.06 117 LEU A O 1
ATOM 958 N N . ARG A 1 118 ? -10.384 3.519 8.969 1.00 97.69 118 ARG A N 1
ATOM 959 C CA . ARG A 1 118 ? -11.820 3.786 8.804 1.00 97.69 118 ARG A CA 1
ATOM 960 C C . ARG A 1 118 ? -12.526 2.643 8.079 1.00 97.69 118 ARG A C 1
ATOM 962 O O . ARG A 1 118 ? -13.619 2.259 8.467 1.00 97.69 118 ARG A O 1
ATOM 969 N N . THR A 1 119 ? -11.904 2.083 7.042 1.00 97.38 119 THR A N 1
ATOM 970 C CA . THR A 1 119 ? -12.469 0.935 6.319 1.00 97.38 119 THR A CA 1
ATOM 971 C C . THR A 1 119 ? -12.535 -0.311 7.201 1.00 97.38 119 THR A C 1
ATOM 973 O O . THR A 1 119 ? -13.578 -0.954 7.213 1.00 97.38 119 THR A O 1
ATOM 976 N N . PHE A 1 120 ? -11.469 -0.629 7.945 1.00 98.31 120 PHE A N 1
ATOM 977 C CA . PHE A 1 120 ? -11.443 -1.760 8.881 1.00 98.31 120 PHE A CA 1
ATOM 978 C C . PHE A 1 120 ? -12.538 -1.656 9.949 1.00 98.31 120 PHE A C 1
ATOM 980 O O . PHE A 1 120 ? -13.281 -2.608 10.159 1.00 98.31 120 PHE A O 1
ATOM 987 N N . PHE A 1 121 ? -12.687 -0.497 10.586 1.00 98.31 121 PHE A N 1
ATOM 988 C CA . PHE A 1 121 ? -13.714 -0.314 11.609 1.00 98.31 121 PHE A CA 1
ATOM 989 C C . PHE A 1 121 ? -15.127 -0.297 11.015 1.00 98.31 121 PHE A C 1
ATOM 991 O O . PHE A 1 121 ? -16.031 -0.916 11.571 1.00 98.31 121 PHE A O 1
ATOM 998 N N . ARG A 1 122 ? -15.317 0.301 9.833 1.00 97.69 122 ARG A N 1
ATOM 999 C CA . ARG A 1 122 ? -16.610 0.293 9.132 1.00 97.69 122 ARG A CA 1
ATOM 1000 C C . ARG A 1 122 ? -17.109 -1.120 8.836 1.00 97.69 122 ARG A C 1
ATOM 1002 O O . ARG A 1 122 ? -18.267 -1.417 9.092 1.00 97.69 122 ARG A O 1
ATOM 1009 N N . VAL A 1 123 ? -16.255 -2.005 8.312 1.00 97.69 123 VAL A N 1
ATOM 1010 C CA . VAL A 1 123 ? -16.657 -3.404 8.031 1.00 97.69 123 VAL A CA 1
ATOM 1011 C C . VAL A 1 123 ? -16.897 -4.225 9.304 1.00 97.69 123 VAL A C 1
ATOM 1013 O O . VAL A 1 123 ? -17.407 -5.338 9.226 1.00 97.69 123 VAL A O 1
ATOM 1016 N N . ASN A 1 124 ? -16.541 -3.669 10.463 1.00 98.12 124 ASN A N 1
ATOM 1017 C CA . ASN A 1 124 ? -16.748 -4.237 11.788 1.00 98.12 124 ASN A CA 1
ATOM 1018 C C . ASN A 1 124 ? -17.843 -3.509 12.590 1.00 98.12 124 ASN A C 1
ATOM 1020 O O . ASN A 1 124 ? -17.892 -3.645 13.806 1.00 98.12 124 ASN A O 1
ATOM 1024 N N . GLY A 1 125 ? -18.731 -2.760 11.926 1.00 95.81 125 GLY A N 1
ATOM 1025 C CA . GLY A 1 125 ? -19.935 -2.191 12.548 1.00 95.81 125 GLY A CA 1
ATOM 1026 C C . GLY A 1 125 ? -19.786 -0.776 13.108 1.00 95.81 125 GLY A C 1
ATOM 1027 O O . GLY A 1 125 ? -20.734 -0.250 13.683 1.00 95.81 125 GLY A O 1
ATOM 1028 N N . PHE A 1 126 ? -18.636 -0.123 12.925 1.00 95.50 126 PHE A N 1
ATOM 1029 C CA . PHE A 1 126 ? -18.468 1.276 13.320 1.00 95.50 126 PHE A CA 1
ATOM 1030 C C . PHE A 1 126 ? -18.887 2.206 12.184 1.00 95.50 126 PHE A C 1
ATOM 1032 O O . PHE A 1 126 ? -18.115 2.488 11.261 1.00 95.50 126 PHE A O 1
ATOM 1039 N N . GLU A 1 127 ? -20.108 2.716 12.274 1.00 90.06 127 GLU A N 1
ATOM 1040 C CA . GLU A 1 127 ? -20.622 3.722 11.351 1.00 90.06 127 GLU A CA 1
ATOM 1041 C C . GLU A 1 127 ? -20.226 5.140 11.795 1.00 90.06 127 GLU A C 1
ATOM 1043 O O . GLU A 1 127 ? -20.105 5.448 12.987 1.00 90.06 127 GLU A O 1
ATOM 1048 N N . ASP A 1 128 ? -19.984 6.013 10.814 1.00 89.44 128 ASP A N 1
ATOM 1049 C CA . ASP A 1 128 ? -19.745 7.449 10.999 1.00 89.44 128 ASP A CA 1
ATOM 1050 C C . ASP A 1 128 ? -18.628 7.827 11.983 1.00 89.44 128 ASP A C 1
ATOM 1052 O O . ASP A 1 128 ? -18.820 8.678 12.858 1.00 89.44 128 ASP A O 1
ATOM 1056 N N . LEU A 1 129 ? -17.450 7.205 11.860 1.00 94.31 129 LEU A N 1
ATOM 1057 C CA . LEU A 1 129 ? -16.267 7.619 12.624 1.00 94.31 129 LEU A CA 1
ATOM 1058 C C . LEU A 1 129 ? -15.869 9.069 12.296 1.00 94.31 129 LEU A C 1
ATOM 1060 O O . LEU A 1 129 ? -15.500 9.388 11.156 1.00 94.31 129 LEU A O 1
ATOM 1064 N N . LYS A 1 130 ? -15.876 9.932 13.312 1.00 95.12 130 LYS A N 1
ATOM 1065 C CA . LYS A 1 130 ? -15.525 11.355 13.240 1.00 95.12 130 LYS A CA 1
ATOM 1066 C C . LYS A 1 130 ? -14.007 11.549 13.284 1.00 95.12 130 LYS A C 1
ATOM 1068 O O . LYS A 1 130 ? -13.439 11.946 14.293 1.00 95.12 130 LYS A O 1
ATOM 1073 N N . LEU A 1 131 ? -13.343 11.269 12.164 1.00 95.50 131 LEU A N 1
ATOM 1074 C CA . LEU A 1 131 ? -11.883 11.387 12.032 1.00 95.50 131 LEU A CA 1
ATOM 1075 C C . LEU A 1 131 ? -11.496 12.605 11.193 1.00 95.50 131 LEU A C 1
ATOM 1077 O O . LEU A 1 131 ? -12.018 12.776 10.084 1.00 95.50 131 LEU A O 1
ATOM 1081 N N . GLN A 1 132 ? -10.531 13.388 11.674 1.00 94.69 132 GLN A N 1
ATOM 1082 C CA . GLN A 1 132 ? -10.017 14.559 10.969 1.00 94.69 132 GLN A CA 1
ATOM 1083 C C . GLN A 1 132 ? -8.924 14.148 9.983 1.00 94.69 132 GLN A C 1
ATOM 1085 O O . GLN A 1 132 ? -7.940 13.505 10.346 1.00 94.69 132 GLN A O 1
ATOM 1090 N N . VAL A 1 133 ? -9.092 14.520 8.713 1.00 93.56 133 VAL A N 1
ATOM 1091 C CA . VAL A 1 133 ? -8.077 14.293 7.675 1.00 93.56 133 VAL A CA 1
ATOM 1092 C C . VAL A 1 133 ? -7.189 15.516 7.526 1.00 93.56 133 VAL A C 1
ATOM 1094 O O . VAL A 1 133 ? -7.618 16.654 7.701 1.00 93.56 133 VAL A O 1
ATOM 1097 N N . TYR A 1 134 ? -5.941 15.289 7.142 1.00 90.44 134 TYR A N 1
ATOM 1098 C CA . TYR A 1 134 ? -5.002 16.369 6.914 1.00 90.44 134 TYR A CA 1
ATOM 1099 C C . TYR A 1 134 ? -5.223 16.997 5.546 1.00 90.44 134 TYR A C 1
ATOM 1101 O O . TYR A 1 134 ? -5.343 16.285 4.543 1.00 90.44 134 TYR A O 1
ATOM 1109 N N . TYR A 1 135 ? -5.186 18.330 5.487 1.00 89.19 135 TYR A N 1
ATOM 1110 C CA . TYR A 1 135 ? -5.179 19.034 4.212 1.00 89.19 135 TYR A CA 1
ATOM 1111 C C . TYR A 1 135 ? -4.006 18.546 3.358 1.00 89.19 135 TYR A C 1
ATOM 1113 O O . TYR A 1 135 ? -2.834 18.606 3.749 1.00 89.19 135 TYR A O 1
ATOM 1121 N N . GLN A 1 136 ? -4.345 18.033 2.182 1.00 83.56 136 GLN A N 1
ATOM 1122 C CA . GLN A 1 136 ? -3.393 17.631 1.171 1.00 83.56 136 GLN A CA 1
ATOM 1123 C C . GLN A 1 136 ? -3.602 18.553 -0.030 1.00 83.56 136 GLN A C 1
ATOM 1125 O O . GLN A 1 136 ? -4.651 18.460 -0.668 1.00 83.56 136 GLN A O 1
ATOM 1130 N N . PRO A 1 137 ? -2.633 19.422 -0.360 1.00 78.75 137 PRO A N 1
ATOM 1131 C CA . PRO A 1 137 ? -2.747 20.252 -1.550 1.00 78.75 137 PRO A CA 1
ATOM 1132 C C . PRO A 1 137 ? -2.853 19.371 -2.801 1.00 78.75 137 PRO A C 1
ATOM 1134 O O . PRO A 1 137 ? -2.304 18.260 -2.847 1.00 78.75 137 PRO A O 1
ATOM 1137 N N . THR A 1 138 ? -3.541 19.885 -3.823 1.00 76.81 138 THR A N 1
ATOM 1138 C CA . THR A 1 138 ? -3.617 19.277 -5.158 1.00 76.81 138 THR A CA 1
ATOM 1139 C C . THR A 1 138 ? -2.218 18.878 -5.620 1.00 76.81 138 THR A C 1
ATOM 1141 O O . THR A 1 138 ? -1.265 19.615 -5.371 1.00 76.81 138 THR A O 1
ATOM 1144 N N . ARG A 1 139 ? -2.089 17.686 -6.233 1.00 66.81 139 ARG A N 1
ATOM 1145 C CA . ARG A 1 139 ? -0.809 17.075 -6.646 1.00 66.81 139 ARG A CA 1
ATOM 1146 C C . ARG A 1 139 ? 0.147 18.133 -7.204 1.00 66.81 139 ARG A C 1
ATOM 1148 O O . ARG A 1 139 ? 0.016 18.539 -8.351 1.00 66.81 139 ARG A O 1
ATOM 1155 N N . TYR A 1 140 ? 1.121 18.529 -6.396 1.00 61.94 140 TYR A N 1
ATOM 1156 C CA . TYR A 1 140 ? 2.211 19.392 -6.820 1.00 61.94 140 TYR A CA 1
ATOM 1157 C C . TYR A 1 140 ? 3.500 18.577 -6.801 1.00 61.94 140 TYR A C 1
ATOM 1159 O O . TYR A 1 140 ? 3.688 17.681 -5.966 1.00 61.94 140 TYR A O 1
ATOM 1167 N N . ARG A 1 141 ? 4.376 18.836 -7.770 1.00 63.12 141 ARG A N 1
ATOM 1168 C CA . ARG A 1 141 ? 5.631 18.100 -7.903 1.00 63.12 141 ARG A CA 1
ATOM 1169 C C . ARG A 1 141 ? 6.550 18.535 -6.761 1.00 63.12 141 ARG A C 1
ATOM 1171 O O . ARG A 1 141 ? 7.042 19.655 -6.752 1.00 63.12 141 ARG A O 1
ATOM 1178 N N . LYS A 1 142 ? 6.751 17.664 -5.766 1.00 62.41 142 LYS A N 1
ATOM 1179 C CA . LYS A 1 142 ? 7.627 17.962 -4.616 1.00 62.41 142 LYS A CA 1
ATOM 1180 C C . LYS A 1 142 ? 9.103 18.058 -4.995 1.00 62.41 142 LYS A C 1
ATOM 1182 O O . LYS A 1 142 ? 9.873 18.664 -4.259 1.00 62.41 142 LYS A O 1
ATOM 1187 N N . ARG A 1 143 ? 9.507 17.407 -6.086 1.00 71.06 143 ARG A N 1
ATOM 1188 C CA . ARG A 1 143 ? 10.886 17.381 -6.573 1.00 71.06 143 ARG A CA 1
ATOM 1189 C C . ARG A 1 143 ? 10.894 17.590 -8.078 1.00 71.06 143 ARG A C 1
ATOM 1191 O O . ARG A 1 143 ? 10.037 17.049 -8.777 1.00 71.06 143 ARG A O 1
ATOM 1198 N N . SER A 1 144 ? 11.868 18.361 -8.552 1.00 80.06 144 SER A N 1
ATOM 1199 C CA . SER A 1 144 ? 12.276 18.292 -9.951 1.00 80.06 144 SER A CA 1
ATOM 1200 C C . SER A 1 144 ? 12.763 16.867 -10.204 1.00 80.06 144 SER A C 1
ATOM 1202 O O . SER A 1 144 ? 13.626 16.373 -9.479 1.00 80.06 144 SER A O 1
ATOM 1204 N N . GLU A 1 145 ? 12.145 16.175 -11.154 1.00 83.62 145 GLU A N 1
ATOM 1205 C CA . GLU A 1 145 ? 12.602 14.856 -11.577 1.00 83.62 145 GLU A CA 1
ATOM 1206 C C . GLU A 1 145 ? 13.417 15.045 -12.847 1.00 83.62 145 GLU A C 1
ATOM 1208 O O . GLU A 1 145 ? 12.931 15.626 -13.818 1.00 83.62 145 GLU A O 1
ATOM 1213 N N . TYR A 1 146 ? 14.652 14.555 -12.828 1.00 90.25 146 TYR A N 1
ATOM 1214 C CA . TYR A 1 146 ? 15.455 14.465 -14.032 1.00 90.25 146 TYR A CA 1
ATOM 1215 C C . TYR A 1 146 ? 14.923 13.329 -14.904 1.00 90.25 146 TYR A C 1
ATOM 1217 O O . TYR A 1 146 ? 14.836 12.187 -14.448 1.00 90.25 146 TYR A O 1
ATOM 1225 N N . ILE A 1 147 ? 14.555 13.646 -16.143 1.00 90.62 147 ILE A N 1
ATOM 1226 C CA . ILE A 1 147 ? 14.163 12.651 -17.139 1.00 90.62 147 ILE A CA 1
ATOM 1227 C C . ILE A 1 147 ? 15.409 12.367 -17.982 1.00 90.62 147 ILE A C 1
ATOM 1229 O O . ILE A 1 147 ? 15.873 13.290 -18.653 1.00 90.62 147 ILE A O 1
ATOM 1233 N N . PRO A 1 148 ? 15.948 11.134 -17.964 1.00 93.69 148 PRO A N 1
ATOM 1234 C CA . PRO A 1 148 ? 17.119 10.794 -18.758 1.00 93.69 148 PRO A CA 1
ATOM 1235 C C . PRO A 1 148 ? 16.904 11.083 -20.244 1.00 93.69 148 PRO A C 1
ATOM 1237 O O . PRO A 1 148 ? 15.861 10.767 -20.824 1.00 93.69 148 PRO A O 1
ATOM 1240 N N . THR A 1 149 ? 17.921 11.657 -20.871 1.00 95.88 149 THR A N 1
ATOM 1241 C CA . THR A 1 149 ? 17.986 11.844 -22.317 1.00 95.88 149 THR A CA 1
ATOM 1242 C C . THR A 1 149 ? 18.136 10.500 -23.030 1.00 95.88 149 THR A C 1
ATOM 1244 O O . THR A 1 149 ? 18.590 9.506 -22.460 1.00 95.88 149 THR A O 1
ATOM 1247 N N . LYS A 1 150 ? 17.826 10.468 -24.331 1.00 95.62 150 LYS A N 1
ATOM 1248 C CA . LYS A 1 150 ? 18.037 9.275 -25.166 1.00 95.62 150 LYS A CA 1
ATOM 1249 C C . LYS A 1 150 ? 19.481 8.752 -25.082 1.00 95.62 150 LYS A C 1
ATOM 1251 O O . LYS A 1 150 ? 19.689 7.545 -24.993 1.00 95.62 150 LYS A O 1
ATOM 1256 N N . GLY A 1 151 ? 20.468 9.652 -25.094 1.00 97.00 151 GLY A N 1
ATOM 1257 C CA . GLY A 1 151 ? 21.885 9.290 -24.995 1.00 97.00 151 GLY A CA 1
ATOM 1258 C C . GLY A 1 151 ? 22.225 8.607 -23.670 1.00 97.00 151 GLY A C 1
ATOM 1259 O O . GLY A 1 151 ? 22.876 7.565 -23.667 1.00 97.00 151 GLY A O 1
ATOM 1260 N N . GLU A 1 152 ? 21.717 9.133 -22.555 1.00 97.38 152 GLU A N 1
ATOM 1261 C CA . GLU A 1 152 ? 21.928 8.541 -21.229 1.00 97.38 152 GLU A CA 1
ATOM 1262 C C . GLU A 1 152 ? 21.241 7.190 -21.082 1.00 97.38 152 GLU A C 1
ATOM 1264 O O . GLU A 1 152 ? 21.834 6.273 -20.527 1.00 97.38 152 GLU A O 1
ATOM 1269 N N . VAL A 1 153 ? 20.034 7.018 -21.627 1.00 96.81 153 VAL A N 1
ATOM 1270 C CA . VAL A 1 153 ? 19.354 5.715 -21.610 1.00 96.81 153 VAL A CA 1
ATOM 1271 C C . VAL A 1 153 ? 20.161 4.668 -22.375 1.00 96.81 153 VAL A C 1
ATOM 1273 O O . VAL A 1 153 ? 20.332 3.549 -21.892 1.00 96.81 153 VAL A O 1
ATOM 1276 N N . HIS A 1 154 ? 20.710 5.018 -23.542 1.00 95.94 154 HIS A N 1
ATOM 1277 C CA . HIS A 1 154 ? 21.597 4.112 -24.273 1.00 95.94 154 HIS A CA 1
ATOM 1278 C C . HIS A 1 154 ? 22.893 3.828 -23.503 1.00 95.94 154 HIS A C 1
ATOM 1280 O O . HIS A 1 154 ? 23.339 2.682 -23.483 1.00 95.94 154 HIS A O 1
ATOM 1286 N N . ALA A 1 155 ? 23.470 4.823 -22.823 1.00 97.56 155 ALA A N 1
ATOM 1287 C CA . ALA A 1 155 ? 24.634 4.621 -21.963 1.00 97.56 155 ALA A CA 1
ATOM 1288 C C . ALA A 1 155 ? 24.321 3.672 -20.791 1.00 97.56 155 ALA A C 1
ATOM 1290 O O . ALA A 1 155 ? 25.082 2.740 -20.544 1.00 97.56 155 ALA A O 1
ATOM 1291 N N . MET A 1 156 ? 23.168 3.836 -20.133 1.00 97.06 156 MET A N 1
ATOM 1292 C CA . MET A 1 156 ? 22.679 2.930 -19.086 1.00 97.06 156 MET A CA 1
ATOM 1293 C C . MET A 1 156 ? 22.501 1.503 -19.614 1.00 97.06 156 MET A C 1
ATOM 1295 O O . MET A 1 156 ? 22.940 0.548 -18.980 1.00 97.06 156 MET A O 1
ATOM 1299 N N . ALA A 1 157 ? 21.887 1.356 -20.790 1.00 96.56 157 ALA A N 1
ATOM 1300 C CA . ALA A 1 157 ? 21.672 0.064 -21.432 1.00 96.56 157 ALA A CA 1
ATOM 1301 C C . ALA A 1 157 ? 22.998 -0.623 -21.813 1.00 96.56 157 ALA A C 1
ATOM 1303 O O . ALA A 1 157 ? 23.114 -1.839 -21.690 1.00 96.56 157 ALA A O 1
ATOM 1304 N N . ASN A 1 158 ? 24.003 0.140 -22.249 1.00 96.06 158 ASN A N 1
ATOM 1305 C CA . ASN A 1 158 ? 25.334 -0.378 -22.579 1.00 96.06 158 ASN A CA 1
ATOM 1306 C C . ASN A 1 158 ? 26.171 -0.711 -21.333 1.00 96.06 158 ASN A C 1
ATOM 1308 O O . ASN A 1 158 ? 27.028 -1.586 -21.400 1.00 96.06 158 ASN A O 1
ATOM 1312 N N . ALA A 1 159 ? 25.920 -0.038 -20.207 1.00 97.12 159 ALA A N 1
ATOM 1313 C CA . ALA A 1 159 ? 26.567 -0.317 -18.926 1.00 97.12 159 ALA A CA 1
ATOM 1314 C C . ALA A 1 159 ? 25.952 -1.516 -18.176 1.00 97.12 159 ALA A C 1
ATOM 1316 O O . ALA A 1 159 ? 26.509 -1.965 -17.173 1.00 97.12 159 ALA A O 1
ATOM 1317 N N . ALA A 1 160 ? 24.804 -2.032 -18.626 1.00 95.94 160 ALA A N 1
ATOM 1318 C CA . ALA A 1 160 ? 24.168 -3.195 -18.022 1.00 95.94 160 ALA A CA 1
ATOM 1319 C C . ALA A 1 160 ? 25.035 -4.458 -18.170 1.00 95.94 160 ALA A C 1
ATOM 1321 O O . ALA A 1 160 ? 25.587 -4.744 -19.229 1.00 95.94 160 ALA A O 1
ATOM 1322 N N . SER A 1 161 ? 25.108 -5.255 -17.103 1.00 90.38 161 SER A N 1
ATOM 1323 C CA . SER A 1 161 ? 25.968 -6.443 -17.015 1.00 90.38 161 SER A CA 1
ATOM 1324 C C . SER A 1 161 ? 25.431 -7.672 -17.756 1.00 90.38 161 SER A C 1
ATOM 1326 O O . SER A 1 161 ? 26.123 -8.686 -17.846 1.00 90.38 161 SER A O 1
ATOM 1328 N N . SER A 1 162 ? 24.201 -7.614 -18.275 1.00 95.56 162 SER A N 1
ATOM 1329 C CA . SER A 1 162 ? 23.577 -8.718 -19.000 1.00 95.56 162 SER A CA 1
ATOM 1330 C C . SER A 1 162 ? 22.656 -8.233 -20.121 1.00 95.56 162 SER A C 1
ATOM 1332 O O . SER A 1 162 ? 22.029 -7.176 -20.024 1.00 95.56 162 SER A O 1
ATOM 1334 N N . THR A 1 163 ? 22.513 -9.052 -21.169 1.00 94.25 163 THR A N 1
ATOM 1335 C CA . THR A 1 163 ? 21.564 -8.812 -22.273 1.00 94.25 163 THR A CA 1
ATOM 1336 C C . THR A 1 163 ? 20.134 -8.653 -21.766 1.00 94.25 163 THR A C 1
ATOM 1338 O O . THR A 1 163 ? 19.382 -7.831 -22.282 1.00 94.25 163 THR A O 1
ATOM 1341 N N . ARG A 1 164 ? 19.774 -9.397 -20.712 1.00 93.31 164 ARG A N 1
ATOM 1342 C CA . ARG A 1 164 ? 18.468 -9.298 -20.059 1.00 93.31 164 ARG A CA 1
ATOM 1343 C C . ARG A 1 164 ? 18.244 -7.905 -19.473 1.00 93.31 164 ARG A C 1
ATOM 1345 O O . ARG A 1 164 ? 17.226 -7.284 -19.755 1.00 93.31 164 ARG A O 1
ATOM 1352 N N . ASP A 1 165 ? 19.182 -7.407 -18.674 1.00 94.88 165 ASP A N 1
ATOM 1353 C CA . ASP A 1 165 ? 19.018 -6.113 -18.003 1.00 94.88 165 ASP A CA 1
ATOM 1354 C C . ASP A 1 165 ? 19.069 -4.957 -19.018 1.00 94.88 165 ASP A C 1
ATOM 1356 O O . ASP A 1 165 ? 18.308 -3.995 -18.908 1.00 94.88 165 ASP A O 1
ATOM 1360 N N . ARG A 1 166 ? 19.880 -5.101 -20.076 1.00 95.44 166 ARG A N 1
ATOM 1361 C CA . ARG A 1 166 ? 19.876 -4.199 -21.235 1.00 95.44 166 ARG A CA 1
ATOM 1362 C C . ARG A 1 166 ? 18.505 -4.149 -21.915 1.00 95.44 166 ARG A C 1
ATOM 1364 O O . ARG A 1 166 ? 18.001 -3.055 -22.162 1.00 95.44 166 ARG A O 1
ATOM 1371 N N . ALA A 1 167 ? 17.895 -5.305 -22.188 1.00 91.69 167 ALA A N 1
ATOM 1372 C CA . ALA A 1 167 ? 16.559 -5.383 -22.776 1.00 91.69 167 ALA A CA 1
ATOM 1373 C C . ALA A 1 167 ? 15.511 -4.717 -21.871 1.00 91.69 167 ALA A C 1
ATOM 1375 O O . ALA A 1 167 ? 14.733 -3.900 -22.349 1.00 91.69 167 ALA A O 1
ATOM 1376 N N . ILE A 1 168 ? 15.561 -4.963 -20.556 1.00 93.81 168 ILE A N 1
ATOM 1377 C CA . ILE A 1 168 ? 14.668 -4.326 -19.576 1.00 93.81 168 ILE A CA 1
ATOM 1378 C C . ILE A 1 168 ? 14.754 -2.794 -19.647 1.00 93.81 168 ILE A C 1
ATOM 1380 O O . ILE A 1 168 ? 13.720 -2.131 -19.726 1.00 93.81 168 ILE A O 1
ATOM 1384 N N . ILE A 1 169 ? 15.964 -2.223 -19.637 1.00 95.12 169 ILE A N 1
ATOM 1385 C CA . ILE A 1 169 ? 16.163 -0.763 -19.685 1.00 95.12 169 ILE A CA 1
ATOM 1386 C C . ILE A 1 169 ? 15.565 -0.177 -20.967 1.00 95.12 169 ILE A C 1
ATOM 1388 O O . ILE A 1 169 ? 14.816 0.800 -20.909 1.00 95.12 169 ILE A O 1
ATOM 1392 N N . VAL A 1 170 ? 15.875 -0.783 -22.117 1.00 92.44 170 VAL A N 1
ATOM 1393 C CA . VAL A 1 170 ? 15.402 -0.294 -23.416 1.00 92.44 170 VAL A CA 1
ATOM 1394 C C . VAL A 1 170 ? 13.882 -0.413 -23.516 1.00 92.44 170 VAL A C 1
ATOM 1396 O O . VAL A 1 170 ? 13.244 0.570 -23.879 1.00 92.44 170 VAL A O 1
ATOM 1399 N N . SER A 1 171 ? 13.293 -1.544 -23.116 1.00 91.50 171 SER A N 1
ATOM 1400 C CA . SER A 1 171 ? 11.841 -1.762 -23.147 1.00 91.50 171 SER A CA 1
ATOM 1401 C C . SER A 1 171 ? 11.071 -0.797 -22.242 1.00 91.50 171 SER A C 1
ATOM 1403 O O . SER A 1 171 ? 10.026 -0.283 -22.641 1.00 91.50 171 SER A O 1
ATOM 1405 N N . LEU A 1 172 ? 11.572 -0.512 -21.031 1.00 93.62 172 LEU A N 1
ATOM 1406 C CA . LEU A 1 172 ? 10.940 0.463 -20.132 1.00 93.62 172 LEU A CA 1
ATOM 1407 C C . LEU A 1 172 ? 10.900 1.859 -20.755 1.00 93.62 172 LEU A C 1
ATOM 1409 O O . LEU A 1 172 ? 9.884 2.546 -20.652 1.00 93.62 172 LEU A O 1
ATOM 1413 N N . TRP A 1 173 ? 11.988 2.264 -21.410 1.00 93.19 173 TRP A N 1
ATOM 1414 C CA . TRP A 1 173 ? 12.074 3.571 -22.049 1.00 93.19 173 TRP A CA 1
ATOM 1415 C C . TRP A 1 173 ? 11.249 3.657 -23.338 1.00 93.19 173 TRP A C 1
ATOM 1417 O O . TRP A 1 173 ? 10.530 4.634 -23.528 1.00 93.19 173 TRP A O 1
ATOM 1427 N N . SER A 1 174 ? 11.314 2.644 -24.207 1.00 90.50 174 SER A N 1
ATOM 1428 C CA . SER A 1 174 ? 10.662 2.676 -25.521 1.00 90.50 174 SER A CA 1
ATOM 1429 C C . SER A 1 174 ? 9.150 2.484 -25.449 1.00 90.50 174 SER A C 1
ATOM 1431 O O . SER A 1 174 ? 8.419 3.104 -26.216 1.00 90.50 174 SER A O 1
ATOM 1433 N N . CYS A 1 175 ? 8.673 1.626 -24.544 1.00 89.19 175 CYS A N 1
ATOM 1434 C CA . CYS A 1 175 ? 7.256 1.270 -24.454 1.00 89.19 175 CYS A CA 1
ATOM 1435 C C . CYS A 1 175 ? 6.525 2.018 -23.328 1.00 89.19 175 CYS A C 1
ATOM 1437 O O . CYS A 1 175 ? 5.299 1.965 -23.256 1.00 89.19 175 CYS A O 1
ATOM 1439 N N . GLY A 1 176 ? 7.252 2.674 -22.413 1.00 89.06 176 GLY A N 1
ATOM 1440 C CA . GLY A 1 176 ? 6.659 3.383 -21.273 1.00 89.06 176 GLY A CA 1
ATOM 1441 C C . GLY A 1 176 ? 5.890 2.470 -20.309 1.00 89.06 176 GLY A C 1
ATOM 1442 O O . GLY A 1 176 ? 4.997 2.924 -19.587 1.00 89.06 176 GLY A O 1
ATOM 1443 N N . LEU A 1 177 ? 6.195 1.169 -20.306 1.00 91.31 177 LEU A N 1
ATOM 1444 C CA . LEU A 1 177 ? 5.500 0.191 -19.477 1.00 91.31 177 LEU A CA 1
ATOM 1445 C C . LEU A 1 177 ? 5.815 0.408 -17.997 1.00 91.31 177 LEU A C 1
ATOM 1447 O O . LEU A 1 177 ? 6.941 0.703 -17.597 1.00 91.31 177 LEU A O 1
ATOM 1451 N N . ARG A 1 178 ? 4.813 0.182 -17.144 1.00 90.06 178 ARG A N 1
ATOM 1452 C CA . ARG A 1 178 ? 5.049 0.089 -15.699 1.00 90.06 178 ARG A CA 1
ATOM 1453 C C . ARG A 1 178 ? 5.909 -1.140 -15.418 1.00 90.06 178 ARG A C 1
ATOM 1455 O O . ARG A 1 178 ? 5.665 -2.190 -16.003 1.00 90.06 178 ARG A O 1
ATOM 1462 N N . VAL A 1 179 ? 6.816 -1.044 -14.445 1.00 90.69 179 VAL A N 1
ATOM 1463 C CA . VAL A 1 179 ? 7.690 -2.159 -14.025 1.00 90.69 179 VAL A CA 1
ATOM 1464 C C . VAL A 1 179 ? 6.897 -3.447 -13.791 1.00 90.69 179 VAL A C 1
ATOM 1466 O O . VAL A 1 179 ? 7.231 -4.481 -14.350 1.00 90.69 179 VAL A O 1
ATOM 1469 N N . SER A 1 180 ? 5.786 -3.378 -13.048 1.00 86.38 180 SER A N 1
ATOM 1470 C CA . SER A 1 180 ? 4.945 -4.558 -12.792 1.00 86.38 180 SER A CA 1
ATOM 1471 C C . SER A 1 180 ? 4.254 -5.120 -14.031 1.00 86.38 180 SER A C 1
ATOM 1473 O O . SER A 1 180 ? 3.826 -6.258 -13.996 1.00 86.38 180 SER A O 1
ATOM 1475 N N . THR A 1 181 ? 4.078 -4.333 -15.092 1.00 89.88 181 THR A N 1
ATOM 1476 C CA . THR A 1 181 ? 3.557 -4.837 -16.366 1.00 89.88 181 THR A CA 1
ATOM 1477 C C . THR A 1 181 ? 4.671 -5.512 -17.156 1.00 89.88 181 THR A C 1
ATOM 1479 O O . THR A 1 181 ? 4.461 -6.618 -17.627 1.00 89.88 181 THR A O 1
ATOM 1482 N N . LEU A 1 182 ? 5.865 -4.910 -17.226 1.00 91.44 182 LEU A N 1
ATOM 1483 C CA . LEU A 1 182 ? 7.024 -5.529 -17.877 1.00 91.44 182 LEU A CA 1
ATOM 1484 C C . LEU A 1 182 ? 7.369 -6.890 -17.250 1.00 91.44 182 LEU A C 1
ATOM 1486 O O . LEU A 1 182 ? 7.599 -7.854 -17.967 1.00 91.44 182 LEU A O 1
ATOM 1490 N N . CYS A 1 183 ? 7.365 -6.979 -15.916 1.00 88.06 183 CYS A N 1
ATOM 1491 C CA . CYS A 1 183 ? 7.654 -8.224 -15.198 1.00 88.06 183 CYS A CA 1
ATOM 1492 C C . CYS A 1 183 ? 6.615 -9.335 -15.415 1.00 88.06 183 CYS A C 1
ATOM 1494 O O . CYS A 1 183 ? 6.882 -10.464 -15.024 1.00 88.06 183 CYS A O 1
ATOM 1496 N N . SER A 1 184 ? 5.448 -9.019 -15.978 1.00 89.56 184 SER A N 1
ATOM 1497 C CA . SER A 1 184 ? 4.375 -9.983 -16.245 1.00 89.56 184 SER A CA 1
ATOM 1498 C C . SER A 1 184 ? 4.311 -10.427 -17.709 1.00 89.56 184 SER A C 1
ATOM 1500 O O . SER A 1 184 ? 3.452 -11.232 -18.056 1.00 89.56 184 SER A O 1
ATOM 1502 N N . ILE A 1 185 ? 5.193 -9.904 -18.568 1.00 89.25 185 ILE A N 1
ATOM 1503 C CA . ILE A 1 185 ? 5.295 -10.330 -19.967 1.00 89.25 185 ILE A CA 1
ATOM 1504 C C . ILE A 1 185 ? 5.986 -11.688 -20.024 1.00 89.25 185 ILE A C 1
ATOM 1506 O O . ILE A 1 185 ? 7.105 -11.841 -19.533 1.00 89.25 185 ILE A O 1
ATOM 1510 N N . ASN A 1 186 ? 5.347 -12.638 -20.699 1.00 88.06 186 ASN A N 1
ATOM 1511 C CA . ASN A 1 186 ? 5.928 -13.918 -21.069 1.00 88.06 186 ASN A CA 1
ATOM 1512 C C . ASN A 1 186 ? 6.269 -13.946 -22.559 1.00 88.06 186 ASN A C 1
ATOM 1514 O O . ASN A 1 186 ? 5.763 -13.152 -23.349 1.00 88.06 186 ASN A O 1
ATOM 1518 N N . PHE A 1 187 ? 7.093 -14.918 -22.958 1.00 87.06 187 PHE A N 1
ATOM 1519 C CA . PHE A 1 187 ? 7.462 -15.106 -24.362 1.00 87.06 187 PHE A CA 1
ATOM 1520 C C . PHE A 1 187 ? 6.233 -15.227 -25.276 1.00 87.06 187 PHE A C 1
ATOM 1522 O O . PHE A 1 187 ? 6.179 -14.569 -26.306 1.00 87.06 187 PHE A O 1
ATOM 1529 N N . GLY A 1 188 ? 5.207 -15.977 -24.859 1.00 86.75 188 GLY A N 1
ATOM 1530 C CA . GLY A 1 188 ? 3.973 -16.138 -25.634 1.00 86.75 188 GLY A CA 1
ATOM 1531 C C . GLY A 1 188 ? 3.181 -14.846 -25.870 1.00 86.75 188 GLY A C 1
ATOM 1532 O O . GLY A 1 188 ? 2.403 -14.799 -26.809 1.00 86.75 188 GLY A O 1
ATOM 1533 N N . ASP A 1 189 ? 3.390 -13.788 -25.076 1.00 87.38 189 ASP A N 1
ATOM 1534 C CA . ASP A 1 189 ? 2.721 -12.497 -25.304 1.00 87.38 189 ASP A CA 1
ATOM 1535 C C . ASP A 1 189 ? 3.378 -11.682 -26.436 1.00 87.38 189 ASP A C 1
ATOM 1537 O O . ASP A 1 189 ? 2.830 -10.664 -26.852 1.00 87.38 189 ASP A O 1
ATOM 1541 N N . ILE A 1 190 ? 4.569 -12.091 -26.891 1.00 87.81 190 ILE A N 1
ATOM 1542 C CA . ILE A 1 190 ? 5.365 -11.384 -27.905 1.00 87.81 190 ILE A CA 1
ATOM 1543 C C . ILE A 1 190 ? 5.893 -12.298 -29.018 1.00 87.81 190 ILE A C 1
ATOM 1545 O O . ILE A 1 190 ? 6.553 -11.804 -29.923 1.00 87.81 190 ILE A O 1
ATOM 1549 N N . ALA A 1 191 ? 5.642 -13.609 -28.957 1.00 88.94 191 ALA A N 1
ATOM 1550 C CA . ALA A 1 191 ? 6.209 -14.587 -29.885 1.00 88.94 191 ALA A CA 1
ATOM 1551 C C . ALA A 1 191 ? 5.803 -14.300 -31.339 1.00 88.94 191 ALA A C 1
ATOM 1553 O O . ALA A 1 191 ? 6.672 -14.145 -32.189 1.00 88.94 191 ALA A O 1
ATOM 1554 N N . GLU A 1 192 ? 4.504 -14.116 -31.594 1.00 86.75 192 GLU A N 1
ATOM 1555 C CA . GLU A 1 192 ? 3.982 -13.791 -32.931 1.00 86.75 192 GLU A CA 1
ATOM 1556 C C . GLU A 1 192 ? 4.575 -12.485 -33.484 1.00 86.75 192 GLU A C 1
ATOM 1558 O O . GLU A 1 192 ? 4.880 -12.378 -34.666 1.00 86.75 192 GLU A O 1
ATOM 1563 N N . GLU A 1 193 ? 4.779 -11.495 -32.614 1.00 87.50 193 GLU A N 1
ATOM 1564 C CA . GLU A 1 193 ? 5.324 -10.178 -32.969 1.00 87.50 193 GLU A CA 1
ATOM 1565 C C . GLU A 1 193 ? 6.853 -10.199 -33.157 1.00 87.50 193 GLU A C 1
ATOM 1567 O O . GLU A 1 193 ? 7.418 -9.261 -33.707 1.00 87.50 193 GLU A O 1
ATOM 1572 N N . LEU A 1 194 ? 7.544 -11.230 -32.656 1.00 85.88 194 LEU A N 1
ATOM 1573 C CA . LEU A 1 194 ? 8.971 -11.463 -32.910 1.00 85.88 194 LEU A CA 1
ATOM 1574 C C . LEU A 1 194 ? 9.198 -12.247 -34.204 1.00 85.88 194 LEU A C 1
ATOM 1576 O O . LEU A 1 194 ? 10.256 -12.118 -34.816 1.00 85.88 194 LEU A O 1
ATOM 1580 N N . GLU A 1 195 ? 8.237 -13.093 -34.573 1.00 86.81 195 GLU A N 1
ATOM 1581 C CA . GLU A 1 195 ? 8.236 -13.857 -35.821 1.00 86.81 195 GLU A CA 1
ATOM 1582 C C . GLU A 1 195 ? 7.767 -13.013 -37.005 1.00 86.81 195 GLU A C 1
ATOM 1584 O O . GLU A 1 195 ? 8.180 -13.257 -38.140 1.00 86.81 195 GLU A O 1
ATOM 1589 N N . SER A 1 196 ? 6.945 -11.992 -36.754 1.00 82.12 196 SER A N 1
ATOM 1590 C CA . SER A 1 196 ? 6.685 -10.968 -37.750 1.00 82.12 196 SER A CA 1
ATOM 1591 C C . SER A 1 196 ? 7.967 -10.152 -37.964 1.00 82.12 196 SER A C 1
ATOM 1593 O O . SER A 1 196 ? 8.561 -9.624 -37.027 1.00 82.12 196 SER A O 1
ATOM 1595 N N . GLU A 1 197 ? 8.430 -10.027 -39.211 1.00 77.19 197 GLU A N 1
ATOM 1596 C CA . GLU A 1 197 ? 9.591 -9.187 -39.569 1.00 77.19 197 GLU A CA 1
ATOM 1597 C C . GLU A 1 197 ? 9.263 -7.678 -39.492 1.00 77.19 197 GLU A C 1
ATOM 1599 O O . GLU A 1 197 ? 9.790 -6.844 -40.232 1.00 77.19 197 GLU A O 1
ATOM 1604 N N . GLU A 1 198 ? 8.348 -7.313 -38.598 1.00 82.56 198 GLU A N 1
ATOM 1605 C CA . GLU A 1 198 ? 7.841 -5.969 -38.436 1.00 82.56 198 GLU A CA 1
ATOM 1606 C C . GLU A 1 198 ? 8.832 -5.097 -37.673 1.00 82.56 198 GLU A C 1
ATOM 1608 O O . GLU A 1 198 ? 9.555 -5.505 -36.761 1.00 82.56 198 GLU A O 1
ATOM 1613 N N . ARG A 1 199 ? 8.845 -3.813 -38.029 1.00 81.56 199 ARG A N 1
ATOM 1614 C CA . ARG A 1 199 ? 9.771 -2.843 -37.432 1.00 81.56 199 ARG A CA 1
ATOM 1615 C C . ARG A 1 199 ? 9.467 -2.550 -35.956 1.00 81.56 199 ARG A C 1
ATOM 1617 O O . ARG A 1 199 ? 10.327 -2.017 -35.250 1.00 81.56 199 ARG A O 1
ATOM 1624 N N . TYR A 1 200 ? 8.248 -2.831 -35.502 1.00 83.69 200 TYR A N 1
ATOM 1625 C CA . TYR A 1 200 ? 7.763 -2.485 -34.171 1.00 83.69 200 TYR A CA 1
ATOM 1626 C C . TYR A 1 200 ? 7.092 -3.685 -33.519 1.00 83.69 200 TYR A C 1
ATOM 1628 O O . TYR A 1 200 ? 6.264 -4.337 -34.138 1.00 83.69 200 TYR A O 1
ATOM 1636 N N . LEU A 1 201 ? 7.401 -3.903 -32.242 1.00 83.62 201 LEU A N 1
ATOM 1637 C CA . LEU A 1 201 ? 6.830 -4.982 -31.447 1.00 83.62 201 LEU A CA 1
ATOM 1638 C C . LEU A 1 201 ? 5.668 -4.435 -30.612 1.00 83.62 201 LEU A C 1
ATOM 1640 O O . LEU A 1 201 ? 5.861 -3.536 -29.780 1.00 83.62 201 LEU A O 1
ATOM 1644 N N . ARG A 1 202 ? 4.459 -4.963 -30.808 1.00 86.00 202 ARG A N 1
ATOM 1645 C CA . ARG A 1 202 ? 3.304 -4.601 -29.982 1.00 86.00 202 ARG A CA 1
ATOM 1646 C C . ARG A 1 202 ? 3.237 -5.482 -28.734 1.00 86.00 202 ARG A C 1
ATOM 1648 O O . ARG A 1 202 ? 3.004 -6.679 -28.806 1.00 86.00 202 ARG A O 1
ATOM 1655 N N . VAL A 1 203 ? 3.347 -4.863 -27.559 1.00 86.31 203 VAL A N 1
ATOM 1656 C CA . VAL A 1 20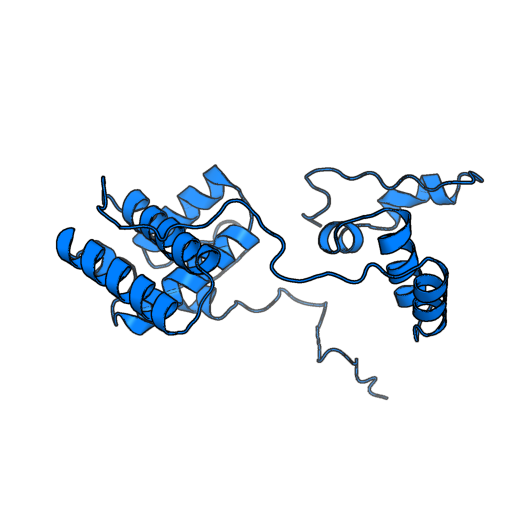3 ? 3.108 -5.545 -26.277 1.00 86.31 203 VAL A CA 1
ATOM 1657 C C . VAL A 1 203 ? 1.657 -5.336 -25.855 1.00 86.31 203 VAL A C 1
ATOM 1659 O O . VAL A 1 203 ? 1.271 -4.226 -25.475 1.00 86.31 203 VAL A O 1
ATOM 1662 N N . GLN A 1 204 ? 0.845 -6.393 -25.895 1.00 85.44 204 GLN A N 1
ATOM 1663 C CA . GLN A 1 204 ? -0.545 -6.319 -25.452 1.00 85.44 204 GLN A CA 1
ATOM 1664 C C . GLN A 1 204 ? -0.635 -6.343 -23.920 1.00 85.44 204 GLN A C 1
ATOM 1666 O O . GLN A 1 204 ? -0.104 -7.231 -23.260 1.00 85.44 204 GLN A O 1
ATOM 1671 N N . VAL A 1 205 ? -1.340 -5.366 -23.344 1.00 86.12 205 VAL A N 1
ATOM 1672 C CA . VAL A 1 205 ? -1.571 -5.274 -21.895 1.00 86.12 205 VAL A CA 1
ATOM 1673 C C . VAL A 1 205 ? -3.038 -5.556 -21.604 1.00 86.12 205 VAL A C 1
ATOM 1675 O O . VAL A 1 205 ? -3.912 -4.846 -22.098 1.00 86.12 205 VAL A O 1
ATOM 1678 N N . TYR A 1 206 ? -3.310 -6.553 -20.764 1.00 86.25 206 TYR A N 1
ATOM 1679 C CA . TYR A 1 206 ? -4.667 -6.955 -20.382 1.00 86.25 206 TYR A CA 1
ATOM 1680 C C . TYR A 1 206 ? -4.779 -7.233 -18.869 1.00 86.25 206 TYR A C 1
ATOM 1682 O O . TYR A 1 206 ? -3.766 -7.499 -18.215 1.00 86.25 206 TYR A O 1
ATOM 1690 N N . PRO A 1 207 ? -5.992 -7.147 -18.279 1.00 78.31 207 PRO A N 1
ATOM 1691 C CA . PRO A 1 207 ? -6.189 -7.181 -16.824 1.00 78.31 207 PRO A CA 1
ATOM 1692 C C . PRO A 1 207 ? -5.626 -8.417 -16.100 1.00 78.31 207 PRO A C 1
ATOM 1694 O O . PRO A 1 207 ? -5.078 -8.259 -15.013 1.00 78.31 207 PRO A O 1
ATOM 1697 N N . GLY A 1 208 ? -5.686 -9.604 -16.713 1.00 80.31 208 GLY A N 1
ATOM 1698 C CA . GLY A 1 208 ? -5.214 -10.869 -16.121 1.00 80.31 208 GLY A CA 1
ATOM 1699 C C . GLY A 1 208 ? -3.728 -11.183 -16.332 1.00 80.31 208 GLY A C 1
ATOM 1700 O O . GLY A 1 208 ? -3.241 -12.209 -15.871 1.00 80.31 208 GLY A O 1
ATOM 1701 N N . MET A 1 209 ? -2.965 -10.316 -17.011 1.00 84.44 209 MET A N 1
ATOM 1702 C CA . MET A 1 209 ? -1.556 -10.601 -17.336 1.00 84.44 209 MET A CA 1
ATOM 1703 C C . MET A 1 209 ? -0.686 -10.807 -16.083 1.00 84.44 209 MET A C 1
ATOM 1705 O O . MET A 1 209 ? 0.323 -11.498 -16.132 1.00 84.44 209 MET A O 1
ATOM 1709 N N . LYS A 1 210 ? -1.083 -10.219 -14.947 1.00 78.88 210 LYS A N 1
ATOM 1710 C CA . LYS A 1 210 ? -0.327 -10.231 -13.682 1.00 78.88 210 LYS A CA 1
ATOM 1711 C C . LYS A 1 210 ? -0.674 -11.388 -12.743 1.00 78.88 210 LYS A C 1
ATOM 1713 O O . LYS A 1 210 ? -0.172 -11.405 -11.625 1.00 78.88 210 LYS A O 1
ATOM 1718 N N . GLU A 1 211 ? -1.558 -12.287 -13.161 1.00 73.31 211 GLU A N 1
ATOM 1719 C CA . GLU A 1 211 ? -2.056 -13.405 -12.345 1.00 73.31 211 GLU A CA 1
ATOM 1720 C C . GLU A 1 211 ? -1.235 -14.694 -12.531 1.00 73.31 211 GLU A C 1
ATOM 1722 O O . GLU A 1 211 ? -1.534 -15.703 -11.902 1.00 73.31 211 GLU A O 1
ATOM 1727 N N . ARG A 1 212 ? -0.221 -14.652 -13.403 1.00 66.00 212 ARG A N 1
ATOM 1728 C CA . ARG A 1 212 ? 0.629 -15.780 -13.802 1.00 66.00 212 ARG A CA 1
ATOM 1729 C C . ARG A 1 212 ? 1.849 -15.955 -12.901 1.00 66.00 212 ARG A C 1
ATOM 1731 O O . ARG A 1 212 ? 2.372 -14.928 -12.406 1.00 66.00 212 ARG A O 1
#

pLDDT: mean 87.61, std 15.14, range [27.22, 98.31]

Radius of gyration: 22.48 Å; chains: 1; bounding box: 51×45×62 Å

Secondary structure (DSSP, 8-state):
-----SSTT--SSSPPPPPHHHHHTT---SSSTTTT--SSHHHHHHHHHHHHHT--HHHHHHHHHHHHHHHHHH---HHHHHHS-HHHHHHHHHHHHHHHHHTT--HHHHHHHHHHHHHHHHTTT--S---PPPP--S---SSPPPPPPHHHHHHHHHH-SSHHHHHHHHHHHHH---HHHHTT--GGGTHHHHHS--SS------GGGGG-

Foldseek 3Di:
DDDQDPPHDPPPPDDDDDDPLCVLQCNDACDDPSHPDGPAPLLNLVVVVCCVPPVDPVVNVVLSVLVVVLCVVVVHDLNRLLPDDLVVNLVSLQVVLVVCVVVVHDLVVSQVSSVSSVSSNVSSPRPDRPHDRDDDPDDDDPDDDDDDDPVVLVVVLVPDPDPVVSCVSCCCVPVVDDPLQVVLDDCVQFVVVVVPPDPDTDRDDDDCSNVD

Sequence (212 aa):
MNRRSAFGKISLEGPRPLRGFERYFGIEAREGSEAWRSSFASVQRLLDHLSRYSGSEGSRESYLNMLRRFCQITGYDPDGLTQLHKNEVERLIQDYADEKARDQASRAYVNTIIKRLRTFFRVNGFEDLKLQVYYQPTRYRKRSEYIPTKGEVHAMANAASSTRDRAIIVSLWSCGLRVSTLCSINFGDIAEELESEERYLRVQVYPGMKER